Protein 4PE0 (pdb70)

GO terms:
  GO:0005515 protein binding (F, IPI)
  GO:0071638 negative regulation of monocyte chemotactic protein-1 production (P, IGI)
  GO:0005509 calcium ion binding (F, IDA)
  GO:0005737 cytoplasm (C, IDA)
  GO:0008270 zinc ion binding (F, IDA)
  GO:0048156 tau protein binding (F, IPI)

Radius of gyration: 17.03 Å; Cα contacts (8 Å, |Δi|>4): 220; chains: 2; bounding box: 29×36×52 Å

Solvent-accessible surface area: 9710 Å² total; per-residue (Å²): 115,20,59,0,0,109,4,0,45,21,0,14,68,5,2,53,111,7,0,33,123,99,68,71,137,26,60,0,70,70,48,3,2,62,70,0,5,27,76,34,0,65,121,60,63,162,99,9,164,113,105,109,60,2,66,122,37,3,133,87,7,25,104,83,62,64,31,44,0,30,10,132,4,0,6,49,16,0,26,98,11,0,44,60,19,41,134,164,176,113,19,115,1,1,82,4,0,62,13,0,18,64,0,0,76,72,6,0,26,118,61,54,54,120,126,53,0,68,84,41,0,0,78,58,0,2,34,89,24,0,65,130,70,68,158,104,7,147,102,118,113,57,8,41,104,35,5,132,83,7,20,103,88,62,77,38,38,0,31,11,137,8,0,5,45,14,0,24,94,13,0,45,46,18,16,91,168,140,128,66,160

Organism: Bos taurus (NCBI:txid9913)

B-factor: mean 14.9, std 7.41, range [5.02, 44.89]

Structure (mmCIF, N/CA/C/O backbone):
data_4PE0
#
_entry.id   4PE0
#
_cell.length_a   35.180
_cell.length_b   56.270
_cell.length_c   48.050
_cell.angle_alpha   90.000
_cell.angle_beta   108.790
_cell.angle_gamma   90.000
#
_symmetry.space_group_name_H-M   'P 1 21 1'
#
loop_
_entity.id
_entity.type
_entity.pdbx_description
1 polymer 'Protein S100-B'
2 non-polymer 2-[(2-hydroxyethyl)sulfanyl]naphthalene-1,4-dione
3 non-polymer 'CALCIUM ION'
4 water water
#
loop_
_atom_site.group_PDB
_atom_site.id
_atom_site.type_symbol
_atom_site.label_atom_id
_atom_site.label_alt_id
_atom_site.label_comp_id
_atom_site.label_asym_id
_atom_site.label_entity_id
_atom_site.label_seq_id
_atom_site.pdbx_PDB_ins_code
_atom_site.Cartn_x
_atom_site.Cartn_y
_atom_site.Cartn_z
_atom_site.occupancy
_atom_site.B_iso_or_equiv
_atom_site.auth_seq_id
_atom_site.auth_comp_id
_atom_site.auth_asym_id
_atom_site.auth_atom_id
_atom_site.pdbx_PDB_model_num
ATOM 1 N N . MET A 1 1 ? 17.029 -4.600 28.464 1.00 29.68 0 MET X N 1
ATOM 2 C CA . MET A 1 1 ? 15.666 -5.194 28.539 1.00 28.98 0 MET X CA 1
ATOM 3 C C . MET A 1 1 ? 15.735 -6.652 28.985 1.00 22.02 0 MET X C 1
ATOM 4 O O . MET A 1 1 ? 16.701 -7.353 28.687 1.00 24.43 0 MET X O 1
ATOM 20 N N . SER A 1 2 ? 14.710 -7.103 29.703 1.00 10.68 1 SER X N 1
ATOM 21 C CA . SER A 1 2 ? 14.505 -8.524 29.921 1.00 9.89 1 SER X CA 1
ATOM 22 C C . SER A 1 2 ? 14.114 -9.192 28.610 1.00 9.64 1 SER X C 1
ATOM 23 O O . SER A 1 2 ? 13.827 -8.543 27.599 1.00 8.42 1 SER X O 1
ATOM 31 N N . GLU A 1 3 ? 14.084 -10.505 28.653 1.00 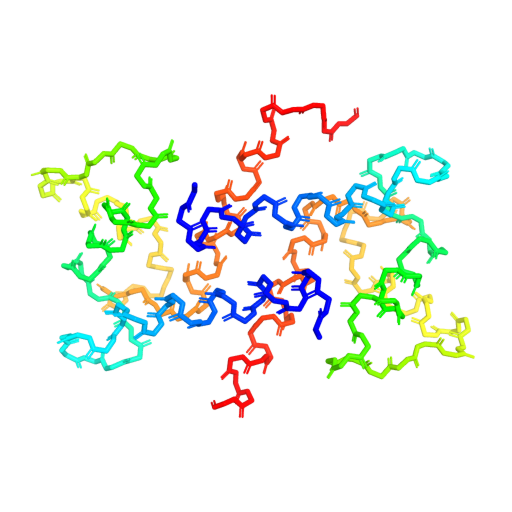10.63 2 GLU X N 1
ATOM 32 C CA . GLU A 1 3 ? 13.644 -11.294 27.526 1.00 11.33 2 GLU X CA 1
ATOM 33 C C . GLU A 1 3 ? 12.213 -10.910 27.109 1.00 9.07 2 GLU X C 1
ATOM 34 O O . GLU A 1 3 ? 11.887 -10.819 25.918 1.00 9.80 2 GLU X O 1
ATOM 46 N N . LEU A 1 4 ? 11.357 -10.679 28.091 1.00 8.29 3 LEU X N 1
ATOM 47 C CA . LEU A 1 4 ? 9.974 -10.341 27.791 1.00 7.64 3 LEU X CA 1
ATOM 48 C C . LEU A 1 4 ? 9.873 -8.951 27.191 1.00 6.65 3 LEU X C 1
ATOM 49 O O . LEU A 1 4 ? 9.131 -8.742 26.219 1.00 6.29 3 LEU X O 1
ATOM 65 N N . GLU A 1 5 ? 10.600 -8.002 27.755 1.00 6.59 4 GLU X N 1
ATOM 66 C CA . GLU A 1 5 ? 10.581 -6.658 27.219 1.00 6.22 4 GLU X CA 1
ATOM 67 C C . GLU A 1 5 ? 11.124 -6.629 25.787 1.00 6.10 4 GLU X C 1
ATOM 68 O O . GLU A 1 5 ? 10.588 -5.938 24.912 1.00 6.65 4 GLU X O 1
ATOM 80 N N . LYS A 1 6 ? 12.176 -7.389 25.527 1.00 6.35 5 LYS X N 1
ATOM 81 C CA . LYS A 1 6 ? 12.731 -7.468 24.179 1.00 7.44 5 LYS X CA 1
ATOM 82 C C . LYS A 1 6 ? 11.705 -8.069 23.216 1.00 6.64 5 LYS X C 1
ATOM 83 O O . LYS A 1 6 ? 11.611 -7.631 22.063 1.00 7.50 5 LYS X O 1
ATOM 102 N N . ALA A 1 7 ? 10.926 -9.043 23.673 1.00 6.01 6 ALA X N 1
ATOM 103 C CA . ALA A 1 7 ? 9.913 -9.667 22.824 1.00 7.65 6 ALA X CA 1
ATOM 104 C C . ALA A 1 7 ? 8.818 -8.674 22.464 1.00 6.62 6 ALA X C 1
ATOM 105 O O . ALA A 1 7 ? 8.387 -8.595 21.298 1.00 6.78 6 ALA X O 1
ATOM 112 N N . VAL A 1 8 ? 8.393 -7.888 23.447 1.00 6.17 7 VAL X N 1
ATOM 113 C CA . VAL A 1 8 ? 7.401 -6.851 23.219 1.00 7.16 7 VAL X CA 1
ATOM 114 C C . VAL A 1 8 ? 7.877 -5.863 22.148 1.00 6.59 7 VAL X C 1
ATOM 115 O O . VAL A 1 8 ? 7.153 -5.531 21.187 1.00 7.19 7 VAL X O 1
ATOM 128 N N . VAL A 1 9 ? 9.098 -5.396 22.288 1.00 6.21 8 VAL X N 1
ATOM 129 C CA . VAL A 1 9 ? 9.625 -4.448 21.333 1.00 7.45 8 VAL X CA 1
ATOM 130 C C . VAL A 1 9 ? 9.756 -5.079 19.944 1.00 7.12 8 VAL X C 1
ATOM 131 O O . VAL A 1 9 ? 9.490 -4.421 18.923 1.00 7.53 8 VAL X O 1
ATOM 144 N N . ALA A 1 10 ? 10.157 -6.345 19.894 1.00 7.27 9 ALA X N 1
ATOM 145 C CA . ALA A 1 10 ? 10.302 -7.031 18.615 1.00 6.88 9 ALA X CA 1
ATOM 146 C C . ALA A 1 10 ? 8.969 -7.145 17.888 1.00 6.49 9 ALA X C 1
ATOM 147 O O . ALA A 1 10 ? 8.937 -7.082 16.654 1.00 6.93 9 ALA X O 1
ATOM 154 N N . LEU A 1 11 ? 7.870 -7.350 18.599 1.00 6.46 10 LEU X N 1
ATOM 155 C CA . LEU A 1 11 ? 6.560 -7.413 17.954 1.00 7.00 10 LEU X CA 1
ATOM 156 C C . LEU A 1 11 ? 6.216 -6.101 17.280 1.00 7.65 10 LEU X C 1
ATOM 157 O O . LEU A 1 11 ? 5.720 -6.077 16.148 1.00 6.96 10 LEU X O 1
ATOM 173 N N . ILE A 1 12 ? 6.491 -5.006 17.971 1.00 6.75 11 ILE X N 1
ATOM 174 C CA . ILE A 1 12 ? 6.224 -3.686 17.422 1.00 7.73 11 ILE X CA 1
ATOM 175 C C .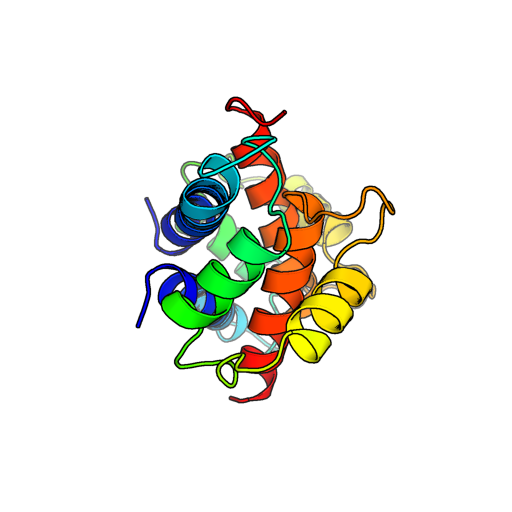 ILE A 1 12 ? 7.122 -3.440 16.215 1.00 6.98 11 ILE X C 1
ATOM 176 O O . ILE A 1 12 ? 6.672 -2.979 15.149 1.00 7.86 11 ILE X O 1
ATOM 192 N N . ASP A 1 13 ? 8.391 -3.762 16.362 1.00 6.69 12 ASP X N 1
ATOM 193 C CA . ASP A 1 13 ? 9.356 -3.549 15.291 1.00 7.41 12 ASP X CA 1
ATOM 194 C C . ASP A 1 13 ? 9.021 -4.340 14.033 1.00 6.72 12 ASP X C 1
ATOM 195 O O . ASP A 1 13 ? 9.093 -3.798 12.907 1.00 7.33 12 ASP X O 1
ATOM 204 N N . VAL A 1 14 ? 8.684 -5.619 14.166 1.00 6.45 13 VAL X N 1
ATOM 205 C CA . VAL A 1 14 ? 8.422 -6.403 12.975 1.00 6.84 13 VAL X CA 1
ATOM 206 C C . VAL A 1 14 ? 7.170 -5.893 12.282 1.00 6.56 13 VAL X C 1
ATOM 207 O O . VAL A 1 14 ? 7.125 -5.840 11.034 1.00 7.53 13 VAL X O 1
ATOM 220 N N . PHE A 1 15 ? 6.161 -5.510 13.052 1.00 7.22 14 PHE X N 1
ATOM 221 C CA . PHE A 1 15 ? 4.962 -4.983 12.432 1.00 6.93 14 PHE X CA 1
ATOM 222 C C . PHE A 1 15 ? 5.334 -3.799 11.557 1.00 7.69 14 PHE X C 1
ATOM 223 O O . PHE A 1 15 ? 4.931 -3.728 10.382 1.00 8.22 14 PHE X O 1
ATOM 240 N N . HIS A 1 16 ? 6.123 -2.882 12.092 1.00 7.64 15 HIS X N 1
ATOM 241 C CA . HIS A 1 16 ? 6.478 -1.682 11.356 1.00 8.93 15 HIS X CA 1
ATOM 242 C C . HIS A 1 16 ? 7.450 -1.909 10.221 1.00 8.26 15 HIS X C 1
ATOM 243 O O . HIS A 1 16 ? 7.388 -1.201 9.200 1.00 8.74 15 HIS X O 1
ATOM 258 N N . GLN A 1 17 ? 8.311 -2.903 10.336 1.00 8.42 16 GLN X N 1
ATOM 259 C CA . GLN A 1 17 ? 9.192 -3.245 9.221 1.00 9.41 16 GLN X CA 1
ATOM 260 C C . GLN A 1 17 ? 8.390 -3.566 7.964 1.00 8.82 16 GLN X C 1
ATOM 261 O O . GLN A 1 17 ? 8.875 -3.396 6.832 1.00 10.64 16 GLN X O 1
ATOM 275 N N . TYR A 1 18 ? 7.173 -4.076 8.150 1.00 8.07 17 TYR X N 1
ATOM 276 C CA . TYR A 1 18 ? 6.317 -4.458 7.032 1.00 7.31 17 TYR X CA 1
ATOM 277 C C . TYR A 1 18 ? 5.234 -3.428 6.761 1.00 7.24 17 TYR X C 1
ATOM 278 O O . TYR A 1 18 ? 4.958 -3.131 5.583 1.00 7.44 17 TYR X O 1
ATOM 296 N N . SER A 1 19 ? 4.648 -2.838 7.805 1.00 6.58 18 SER X N 1
ATOM 297 C CA . SER A 1 19 ? 3.553 -1.908 7.570 1.00 6.85 18 SER X CA 1
ATOM 298 C C . SER A 1 19 ? 4.021 -0.634 6.888 1.00 6.78 18 S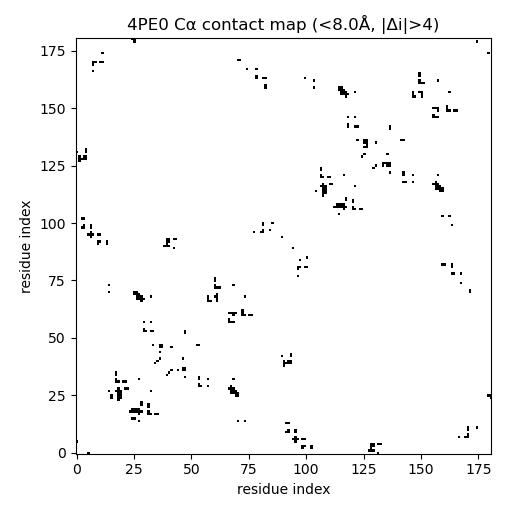ER X C 1
ATOM 299 O O . SER A 1 19 ? 3.273 -0.012 6.150 1.00 7.22 18 SER X O 1
ATOM 307 N N . GLY A 1 20 ? 5.270 -0.269 7.129 1.00 7.46 19 GLY X N 1
ATOM 308 C CA . GLY A 1 20 ? 5.823 0.982 6.649 1.00 8.84 19 GLY X CA 1
ATOM 309 C C . GLY A 1 20 ? 6.277 0.954 5.201 1.00 9.05 19 GLY X C 1
ATOM 310 O O . GLY A 1 20 ? 6.754 1.966 4.683 1.00 11.14 19 GLY X O 1
ATOM 314 N N . ARG A 1 21 ? 6.113 -0.165 4.517 1.00 8.64 20 ARG X N 1
ATOM 315 C CA . ARG A 1 21 ? 6.679 -0.279 3.175 1.00 9.47 20 ARG X CA 1
ATOM 316 C C . ARG A 1 21 ? 5.912 0.510 2.131 1.00 10.85 20 ARG X C 1
ATOM 317 O O . ARG A 1 21 ? 6.517 1.219 1.299 1.00 11.81 20 ARG X O 1
ATOM 338 N N . GLU A 1 22 ? 4.596 0.387 2.156 1.00 9.02 21 GLU X N 1
ATOM 339 C CA . GLU A 1 22 ? 3.736 0.954 1.131 1.00 10.70 21 GLU X CA 1
ATOM 340 C C . GLU A 1 22 ? 2.428 1.433 1.722 1.00 9.44 21 GLU X C 1
ATOM 341 O O . GLU A 1 22 ? 1.997 0.974 2.811 1.00 9.06 21 GLU X O 1
ATOM 353 N N . GLY A 1 23 ? 1.798 2.366 1.014 1.00 10.16 22 GLY X N 1
ATOM 354 C CA . GLY A 1 23 ? 0.516 2.838 1.430 1.00 9.29 22 GLY X CA 1
ATOM 355 C C . GLY A 1 23 ? 0.571 3.439 2.819 1.00 11.43 22 GLY X C 1
ATOM 356 O O . GLY A 1 23 ? 1.534 4.105 3.193 1.00 10.26 22 GLY X O 1
ATOM 360 N N . ASP A 1 24 ? -0.470 3.211 3.601 1.00 9.52 23 ASP X N 1
ATOM 361 C CA . ASP A 1 24 ? -0.459 3.637 4.988 1.00 10.51 23 ASP X CA 1
ATOM 362 C C . ASP A 1 24 ? 0.658 2.945 5.757 1.00 7.52 23 ASP X C 1
ATOM 363 O O . ASP A 1 24 ? 0.729 1.699 5.776 1.00 8.75 23 ASP X O 1
ATOM 372 N N . LYS A 1 25 ? 1.522 3.715 6.405 1.00 8.72 24 LYS X N 1
ATOM 373 C CA . LYS A 1 25 ? 2.680 3.164 7.089 1.00 8.33 24 LYS X CA 1
ATOM 374 C C . LYS A 1 25 ? 2.348 2.440 8.373 1.00 8.41 24 LYS X C 1
ATOM 375 O O . LYS A 1 25 ? 3.206 1.765 8.935 1.00 8.82 24 LYS X O 1
ATOM 394 N N . HIS A 1 26 ? 1.113 2.580 8.831 1.00 8.59 25 HIS X N 1
ATOM 395 C CA . HIS A 1 26 ? 0.686 1.942 10.088 1.00 8.86 25 HIS X CA 1
ATOM 396 C C . HIS A 1 26 ? -0.293 0.782 9.889 1.00 7.76 25 HIS X C 1
ATOM 397 O O . HIS A 1 26 ? -0.855 0.280 10.857 1.00 9.12 25 HIS X O 1
ATOM 412 N N . LYS A 1 27 ? -0.453 0.316 8.658 1.00 6.87 26 LYS X N 1
ATOM 413 C CA . LYS A 1 27 ? -1.260 -0.862 8.401 1.00 8.66 26 LYS X CA 1
ATOM 414 C C . LYS A 1 27 ? -0.563 -1.739 7.407 1.00 7.56 26 LYS X C 1
ATOM 415 O O . LYS A 1 27 ? 0.175 -1.244 6.565 1.00 7.92 26 LYS X O 1
ATOM 434 N N . LEU A 1 28 ? -0.816 -3.048 7.516 1.00 7.17 27 LEU X N 1
ATOM 435 C CA . LEU A 1 28 ? -0.353 -4.025 6.538 1.00 6.71 27 LEU X CA 1
ATOM 436 C C . LEU A 1 28 ? -1.397 -4.210 5.457 1.00 7.09 27 LEU X C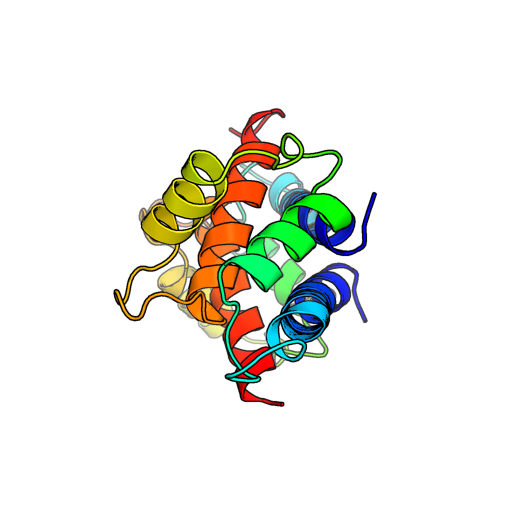 1
ATOM 437 O O . LEU A 1 28 ? -2.505 -4.645 5.740 1.00 7.61 27 LEU X O 1
ATOM 453 N N . LYS A 1 29 ? -1.051 -3.845 4.236 1.00 6.75 28 LYS X N 1
ATOM 454 C CA . LYS A 1 29 ? -1.867 -4.230 3.103 1.00 7.58 28 LYS X CA 1
ATOM 455 C C . LYS A 1 29 ? -1.561 -5.688 2.762 1.00 6.22 28 LYS X C 1
ATOM 456 O O . LYS A 1 29 ? -0.678 -6.305 3.352 1.00 6.36 28 LYS X O 1
ATOM 475 N N . LYS A 1 30 ? -2.316 -6.259 1.829 1.00 7.05 29 LYS X N 1
ATOM 476 C CA . LYS A 1 30 ? -2.193 -7.681 1.538 1.00 6.60 29 LYS X CA 1
ATOM 477 C C . LYS A 1 30 ? -0.759 -8.070 1.207 1.00 6.62 29 LYS X C 1
ATOM 478 O O . LYS A 1 30 ? -0.260 -9.054 1.723 1.00 6.75 29 LYS X O 1
ATOM 497 N N . SER A 1 31 ? -0.084 -7.311 0.360 1.00 7.46 30 SER X N 1
ATOM 498 C CA . SER A 1 31 ? 1.266 -7.690 -0.025 1.00 7.55 30 SER X CA 1
ATOM 499 C C . SER A 1 31 ? 2.253 -7.641 1.155 1.00 7.04 30 SER X C 1
ATOM 500 O O . SER A 1 31 ? 3.154 -8.482 1.254 1.00 8.01 30 SER X O 1
ATOM 508 N N . GLU A 1 32 ? 2.066 -6.679 2.059 1.00 6.90 31 GLU X N 1
ATOM 509 C CA . GLU A 1 32 ? 2.918 -6.544 3.229 1.00 6.64 31 GLU X CA 1
ATOM 510 C C . GLU A 1 32 ? 2.693 -7.694 4.190 1.00 6.72 31 GLU X C 1
ATOM 511 O O . GLU A 1 32 ? 3.638 -8.227 4.766 1.00 6.81 31 GLU X O 1
ATOM 523 N N . LEU A 1 33 ? 1.437 -8.076 4.386 1.00 6.19 32 LEU X N 1
ATOM 524 C CA . LEU A 1 33 ? 1.102 -9.194 5.242 1.00 6.57 32 LEU X CA 1
ATOM 525 C C . LEU A 1 33 ? 1.688 -10.494 4.686 1.00 6.25 32 LEU X C 1
ATOM 526 O O . LEU A 1 33 ? 2.221 -11.324 5.423 1.00 6.29 32 LEU X O 1
ATOM 542 N N . LYS A 1 34 ? 1.572 -10.686 3.379 1.00 6.49 33 LYS X N 1
ATOM 543 C CA . LYS A 1 34 ? 2.137 -11.873 2.749 1.00 6.94 33 LYS X CA 1
ATOM 544 C C . LYS A 1 34 ? 3.635 -11.985 2.991 1.00 6.81 33 LYS X C 1
ATOM 545 O O . LYS A 1 34 ? 4.140 -13.053 3.342 1.00 6.91 33 LYS X O 1
ATOM 564 N N . GLU A 1 35 ? 4.351 -10.882 2.801 1.00 6.27 34 GLU X N 1
ATOM 565 C CA . GLU A 1 35 ? 5.787 -10.901 2.981 1.00 6.94 34 GLU X CA 1
ATOM 566 C C . GLU A 1 35 ? 6.144 -11.121 4.440 1.00 6.77 34 GLU X C 1
ATOM 567 O O . GLU A 1 35 ? 7.109 -11.808 4.728 1.00 6.63 34 GLU X O 1
ATOM 579 N N . LEU A 1 36 ? 5.393 -10.536 5.363 1.00 5.81 35 LEU X N 1
ATOM 580 C CA . LEU A 1 36 ? 5.676 -10.749 6.769 1.00 6.32 35 LEU X CA 1
ATOM 581 C C . LEU A 1 36 ? 5.576 -12.244 7.082 1.00 5.71 35 LEU X C 1
ATOM 582 O O . LEU A 1 36 ? 6.444 -12.828 7.723 1.00 6.60 35 LEU X O 1
ATOM 598 N N . ILE A 1 37 ? 4.503 -12.870 6.636 1.00 5.91 36 ILE X N 1
ATOM 599 C CA . ILE A 1 37 ? 4.307 -14.299 6.904 1.00 6.73 36 ILE X CA 1
ATOM 600 C C . ILE A 1 37 ? 5.399 -15.150 6.250 1.00 6.30 36 ILE X C 1
ATOM 601 O O . ILE A 1 37 ? 5.969 -16.047 6.879 1.00 7.31 36 ILE X O 1
ATOM 617 N N . ASN A 1 38 ? 5.698 -14.868 4.995 1.00 6.36 37 ASN X N 1
ATOM 618 C CA . ASN A 1 38 ? 6.639 -15.696 4.266 1.00 7.21 37 ASN X CA 1
ATOM 619 C C . ASN A 1 38 ? 8.072 -15.514 4.732 1.00 8.20 37 ASN X C 1
ATOM 620 O O . ASN A 1 38 ? 8.851 -16.465 4.708 1.00 9.37 37 ASN X O 1
ATOM 631 N N . ASN A 1 39 ? 8.431 -14.318 5.168 1.00 7.07 38 ASN X N 1
ATOM 632 C CA . ASN A 1 39 ? 9.801 -14.064 5.578 1.00 7.78 38 ASN X CA 1
ATOM 633 C C . ASN A 1 39 ? 10.011 -14.303 7.055 1.00 8.66 38 ASN X C 1
ATOM 634 O O . ASN A 1 39 ? 11.098 -14.725 7.457 1.00 10.04 38 ASN X O 1
ATOM 645 N N . GLU A 1 40 ? 9.011 -14.001 7.877 1.00 6.67 39 GLU X N 1
ATOM 646 C CA . GLU A 1 40 ? 9.202 -13.980 9.319 1.00 6.87 39 GLU X CA 1
ATOM 647 C C . GLU A 1 40 ? 8.516 -15.098 10.070 1.00 7.06 39 GLU X C 1
ATOM 648 O O . GLU A 1 40 ? 8.752 -15.243 11.276 1.00 7.46 39 GLU X O 1
ATOM 660 N N . LEU A 1 41 ? 7.663 -15.877 9.403 1.00 7.06 40 LEU X N 1
ATOM 661 C CA . LEU A 1 41 ? 6.987 -16.988 10.046 1.00 8.10 40 LEU X CA 1
ATOM 662 C C . LEU A 1 41 ? 7.221 -18.292 9.272 1.00 9.19 40 LEU X C 1
ATOM 663 O O . LEU A 1 41 ? 6.420 -19.224 9.340 1.00 9.94 40 LEU X O 1
ATOM 679 N N . SER A 1 42 ? 8.356 -18.366 8.586 1.00 9.16 41 SER X N 1
ATOM 680 C CA . SER A 1 42 ? 8.654 -19.494 7.709 1.00 9.35 41 SER X CA 1
ATOM 681 C C . SER A 1 42 ? 8.872 -20.809 8.417 1.00 11.28 41 SER X C 1
ATOM 682 O O . SER A 1 42 ? 8.804 -21.860 7.767 1.00 11.88 41 SER X O 1
ATOM 690 N N . HIS A 1 43 ? 9.145 -20.776 9.714 1.00 10.22 42 HIS X N 1
ATOM 691 C CA . HIS A 1 43 ? 9.328 -22.013 10.463 1.00 12.09 42 HIS X CA 1
ATOM 692 C C . HIS A 1 43 ? 8.051 -22.424 11.159 1.00 12.88 42 HIS X C 1
ATOM 693 O O . HIS A 1 43 ? 7.963 -23.534 11.689 1.00 17.89 42 HIS X O 1
ATOM 708 N N . PHE A 1 44 ? 7.062 -21.537 11.195 1.00 11.11 43 PHE X N 1
ATOM 709 C CA . PHE A 1 44 ? 5.836 -21.815 11.915 1.00 10.72 43 PHE X CA 1
ATOM 710 C C . PHE A 1 44 ? 4.631 -22.047 11.010 1.00 10.44 43 PHE X C 1
ATOM 711 O O . PHE A 1 44 ? 3.746 -22.837 11.350 1.00 13.58 43 PHE X O 1
ATOM 728 N N . LEU A 1 45 ? 4.553 -21.307 9.907 1.00 9.66 44 LEU X N 1
ATOM 729 C CA . LEU A 1 45 ? 3.374 -21.344 9.046 1.00 10.29 44 LEU X CA 1
ATOM 730 C C . LEU A 1 45 ? 3.777 -21.728 7.641 1.00 10.44 44 LEU X C 1
ATOM 731 O O . LEU A 1 45 ? 4.822 -21.307 7.162 1.00 9.39 44 LEU X O 1
ATOM 747 N N . GLU A 1 46 ? 2.938 -22.512 6.978 1.00 11.73 45 GLU X N 1
ATOM 748 C CA . GLU A 1 46 ? 3.185 -22.866 5.590 1.00 10.86 45 GLU X CA 1
ATOM 749 C C . GLU A 1 46 ? 3.290 -21.604 4.744 1.00 11.17 45 GLU X C 1
ATOM 750 O O . GLU A 1 46 ? 2.525 -20.657 4.906 1.00 11.95 45 GLU X O 1
ATOM 762 N N . GLU A 1 47 ? 4.276 -21.596 3.862 1.00 10.65 46 GLU X N 1
ATOM 763 C CA . GLU A 1 47 ? 4.491 -20.477 2.956 1.00 9.78 46 GLU X CA 1
ATOM 764 C C . GLU A 1 47 ? 3.254 -20.213 2.119 1.00 9.15 46 GLU X C 1
ATOM 765 O O . GLU A 1 47 ? 2.619 -21.149 1.611 1.00 10.85 46 GLU X O 1
ATOM 777 N N . ILE A 1 48 ? 2.934 -18.938 1.928 1.00 8.08 47 ILE X N 1
ATOM 778 C CA . ILE A 1 48 ? 1.842 -18.535 1.043 1.00 9.24 47 ILE X CA 1
ATOM 779 C C . ILE A 1 48 ? 2.328 -18.460 -0.409 1.00 9.71 47 ILE X C 1
ATOM 780 O O . ILE A 1 48 ? 3.209 -17.675 -0.738 1.00 10.30 47 ILE X O 1
ATOM 796 N N . LYS A 1 49 ? 1.729 -19.294 -1.263 1.00 9.08 48 LYS X N 1
ATOM 797 C CA . LYS A 1 49 ? 2.073 -19.361 -2.679 1.00 12.06 48 LYS X CA 1
ATOM 798 C C . LYS A 1 49 ? 0.858 -19.094 -3.578 1.00 9.33 48 LYS X C 1
ATOM 799 O O . LYS A 1 49 ? 0.915 -19.322 -4.783 1.00 10.61 48 LYS X O 1
ATOM 818 N N . GLU A 1 50 ? -0.240 -18.638 -2.988 1.00 7.87 49 GLU X N 1
ATOM 819 C CA . GLU A 1 50 ? -1.480 -18.417 -3.720 1.00 8.36 49 GLU X CA 1
ATOM 820 C C . GLU A 1 50 ? -2.142 -17.167 -3.210 1.00 7.39 49 GLU X C 1
ATOM 821 O O . GLU A 1 50 ? -2.279 -16.977 -2.005 1.00 7.87 49 GLU X O 1
ATOM 833 N N . GLN A 1 51 ? -2.582 -16.317 -4.129 1.00 7.33 50 GLN X N 1
ATOM 834 C CA . GLN A 1 51 ? -3.262 -15.096 -3.736 1.00 7.96 50 GLN X CA 1
ATOM 835 C C . GLN A 1 51 ? -4.553 -15.395 -2.976 1.00 8.57 50 GLN X C 1
ATOM 836 O O . GLN A 1 51 ? -4.946 -14.599 -2.108 1.00 8.43 50 GLN X O 1
ATOM 850 N N . GLU A 1 52 ? -5.211 -16.526 -3.252 1.00 8.09 51 GLU X N 1
ATOM 851 C CA . GLU A 1 52 ? -6.419 -16.836 -2.505 1.00 8.83 51 GLU X CA 1
ATOM 852 C C . GLU A 1 52 ? -6.125 -16.899 -1.006 1.00 8.41 51 GLU X C 1
ATOM 853 O O . GLU A 1 52 ? -6.945 -16.485 -0.182 1.00 9.16 51 GLU X O 1
ATOM 865 N N . VAL A 1 53 ? -4.971 -17.442 -0.652 1.00 7.97 52 VAL X N 1
ATOM 866 C CA . VAL A 1 53 ? -4.637 -17.548 0.763 1.00 8.19 52 VAL X CA 1
ATOM 867 C C . VAL A 1 53 ? -4.395 -16.175 1.371 1.00 8.16 52 VAL X C 1
ATOM 868 O O . VAL A 1 53 ? -4.836 -15.917 2.489 1.00 8.55 52 VAL X O 1
ATOM 881 N N . VAL A 1 54 ? -3.715 -15.303 0.632 1.00 7.97 53 VAL X N 1
ATOM 882 C CA . VAL A 1 54 ? -3.546 -13.912 1.069 1.00 9.78 53 VAL X CA 1
ATOM 883 C C . VAL A 1 54 ? -4.919 -13.305 1.395 1.00 7.54 53 VAL X C 1
ATOM 884 O O . VAL A 1 54 ? -5.136 -12.676 2.443 1.00 8.27 53 VAL X O 1
ATOM 897 N N . ASP A 1 55 ? -5.853 -13.484 0.460 1.00 7.80 54 ASP X N 1
ATOM 898 C CA . ASP A 1 55 ? -7.166 -12.871 0.592 1.00 7.84 54 ASP X CA 1
ATOM 899 C C . ASP A 1 55 ? -7.873 -13.439 1.815 1.00 9.32 54 ASP X C 1
ATOM 900 O O . ASP A 1 55 ? -8.481 -12.710 2.601 1.00 10.02 54 ASP X O 1
ATOM 909 N N . LYS A 1 56 ? -7.799 -14.747 2.004 1.00 8.78 55 LYS X N 1
ATOM 910 C CA . LYS A 1 56 ? -8.532 -15.349 3.108 1.00 10.07 55 LYS X CA 1
ATOM 911 C C . LYS A 1 56 ? -7.905 -15.028 4.470 1.00 9.88 55 LYS X C 1
ATOM 912 O O . LYS A 1 56 ? -8.635 -14.820 5.447 1.00 10.40 55 LYS X O 1
ATOM 931 N N . VAL A 1 57 ? -6.576 -14.983 4.554 1.00 9.55 56 VAL X N 1
ATOM 932 C CA . VAL A 1 57 ? -5.927 -14.597 5.796 1.00 8.37 56 VAL X CA 1
ATOM 933 C C . VAL A 1 57 ? -6.288 -13.161 6.155 1.00 9.24 56 VAL X C 1
ATOM 934 O O . VAL A 1 57 ? -6.642 -12.873 7.306 1.00 9.50 56 VAL X O 1
ATOM 947 N N . MET A 1 58 ? -6.229 -12.257 5.186 1.00 8.04 57 MET X N 1
ATOM 948 C CA . MET A 1 58 ? -6.593 -10.882 5.476 1.00 9.27 57 MET X CA 1
ATOM 949 C C . MET A 1 58 ? -8.040 -10.789 5.933 1.00 10.25 57 MET X C 1
ATOM 950 O O . MET A 1 58 ? -8.343 -10.064 6.876 1.00 11.07 57 MET X O 1
ATOM 964 N N . GLU A 1 59 ? -8.935 -11.531 5.285 1.00 10.70 58 GLU X N 1
ATOM 965 C CA . GLU A 1 59 ? -10.338 -11.550 5.708 1.00 12.14 58 GLU X CA 1
ATOM 966 C C . GLU A 1 59 ? -10.468 -11.983 7.167 1.00 13.22 58 GLU X C 1
ATOM 967 O O . GLU A 1 59 ? -11.231 -11.395 7.947 1.00 15.17 58 GLU X O 1
ATOM 979 N N . THR A 1 60 ? -9.716 -13.000 7.549 1.00 11.72 59 THR X N 1
ATOM 980 C CA . THR A 1 60 ? -9.768 -13.478 8.922 1.00 16.22 59 THR X CA 1
ATOM 981 C C . THR A 1 60 ? -9.246 -12.441 9.923 1.00 13.63 59 THR X C 1
ATOM 982 O O . THR A 1 60 ? -9.785 -12.332 11.031 1.00 16.29 59 THR X O 1
ATOM 993 N N . LEU A 1 61 ? -8.205 -11.695 9.556 1.00 11.08 60 LEU X N 1
ATOM 994 C CA . LEU A 1 61 ? -7.536 -10.780 10.493 1.00 9.83 60 LEU X CA 1
ATOM 995 C C . LEU A 1 61 ? -8.155 -9.394 10.551 1.00 10.42 60 LEU X C 1
ATOM 996 O O . LEU A 1 61 ? -8.027 -8.707 1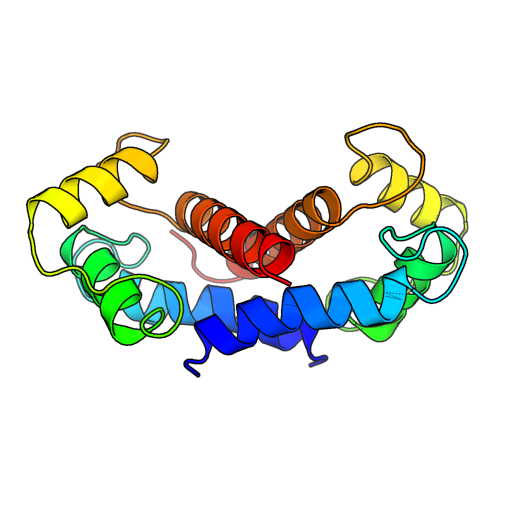1.572 1.00 10.60 60 LEU X O 1
ATOM 1012 N N . ASP A 1 62 ? -8.833 -9.002 9.474 1.00 11.19 61 ASP X N 1
ATOM 1013 C CA . ASP A 1 62 ? -9.323 -7.637 9.323 1.00 11.90 61 ASP X CA 1
ATOM 1014 C C . ASP A 1 62 ? -10.668 -7.456 10.021 1.00 13.70 61 ASP X C 1
ATOM 1015 O O . ASP A 1 62 ? -11.720 -7.398 9.380 1.00 17.01 61 ASP X O 1
ATOM 1024 N N . SER A 1 63 ? -10.621 -7.313 11.341 1.00 13.58 62 SER X N 1
ATOM 1025 C CA . SER A 1 63 ? -11.837 -7.181 12.137 1.00 17.01 62 SER X CA 1
ATOM 1026 C C . SER A 1 63 ? -12.570 -5.857 11.926 1.00 16.77 62 SER X C 1
ATOM 1027 O O . SER A 1 63 ? -13.792 -5.804 12.094 1.00 22.87 62 SER X O 1
ATOM 1035 N N . ASP A 1 64 ? -11.861 -4.787 11.581 1.00 19.21 63 ASP X N 1
ATOM 1036 C CA . ASP A 1 64 ? -12.526 -3.482 11.459 1.00 25.09 63 ASP X CA 1
ATOM 1037 C C . ASP A 1 64 ? -12.888 -3.106 10.014 1.00 26.19 63 ASP X C 1
ATOM 1038 O O . ASP A 1 64 ? -13.381 -2.004 9.756 1.00 28.16 63 ASP X O 1
ATOM 1047 N N . GLY A 1 65 ? -12.637 -4.023 9.083 1.00 23.59 64 GLY X N 1
ATOM 1048 C CA . GLY A 1 65 ? -13.174 -3.927 7.732 1.00 24.49 64 GLY X CA 1
ATOM 1049 C C . GLY A 1 65 ? -12.538 -2.920 6.788 1.00 28.08 64 GLY X C 1
ATOM 1050 O O . GLY A 1 65 ? -13.082 -2.669 5.713 1.00 25.38 64 GLY X O 1
ATOM 1054 N N . ASP A 1 66 ? -11.400 -2.345 7.158 1.00 18.54 65 ASP X N 1
ATOM 1055 C CA . ASP A 1 66 ? -10.778 -1.332 6.313 1.00 16.59 65 ASP X CA 1
ATOM 1056 C C . ASP A 1 66 ? -9.893 -1.941 5.224 1.00 16.41 65 ASP X C 1
ATOM 1057 O O . ASP A 1 66 ? -9.200 -1.216 4.506 1.00 18.50 65 ASP X O 1
ATOM 1066 N N . GLY A 1 67 ? -9.916 -3.271 5.119 1.00 13.83 66 GLY X N 1
ATOM 1067 C CA . GLY A 1 67 ? -9.197 -3.987 4.078 1.00 14.91 66 GLY X CA 1
ATOM 1068 C C . GLY A 1 67 ? -7.742 -4.303 4.384 1.00 12.29 66 GLY X C 1
ATOM 1069 O O . GLY A 1 67 ? -7.043 -4.919 3.568 1.00 11.42 66 GLY X O 1
ATOM 1073 N N . GLU A 1 68 ? -7.286 -3.898 5.564 1.00 10.58 67 GLU X N 1
ATOM 1074 C CA . GLU A 1 68 ? -5.883 -4.049 5.918 1.00 8.65 67 GLU X CA 1
ATOM 1075 C C . GLU A 1 68 ? -5.772 -4.512 7.348 1.00 9.32 67 GLU X C 1
ATOM 1076 O O . GLU A 1 68 ? -6.773 -4.579 8.052 1.00 10.46 67 GLU X O 1
ATOM 1088 N N . CYS A 1 69 ? -4.556 -4.841 7.766 1.00 8.20 68 CYS X N 1
ATOM 1089 C CA . CYS A 1 69 ? -4.320 -5.315 9.125 1.00 7.17 68 CYS X CA 1
ATOM 1090 C C . CYS A 1 69 ? -3.569 -4.267 9.924 1.00 7.39 68 CYS X C 1
ATOM 1091 O O . CYS A 1 69 ? -2.430 -3.973 9.626 1.00 7.95 68 CYS X O 1
ATOM 1099 N N . ASP A 1 70 ? -4.227 -3.712 10.943 1.00 8.00 69 ASP X N 1
ATOM 1100 C CA . ASP A 1 70 ? -3.595 -2.698 11.783 1.00 8.02 69 ASP X CA 1
ATOM 1101 C C . ASP A 1 70 ? -2.903 -3.388 12.955 1.00 7.99 69 ASP X C 1
ATOM 1102 O O . ASP A 1 70 ? -2.882 -4.643 13.036 1.00 7.58 69 ASP X O 1
ATOM 1111 N N . PHE A 1 71 ? -2.311 -2.603 13.849 1.00 8.15 70 PHE X N 1
ATOM 1112 C CA . PHE A 1 71 ? -1.527 -3.203 14.908 1.00 7.88 70 PHE X CA 1
ATOM 1113 C C . PHE A 1 71 ? -2.373 -4.081 15.820 1.00 8.11 70 PHE X C 1
ATOM 1114 O O . PHE A 1 71 ? -1.940 -5.170 16.223 1.00 8.43 70 PHE X O 1
ATOM 1131 N N . GLN A 1 72 ? -3.564 -3.613 16.175 1.00 9.61 71 GLN X N 1
ATOM 1132 C CA . GLN A 1 72 ? -4.454 -4.401 17.033 1.00 10.74 71 GLN X CA 1
ATOM 1133 C C . GLN A 1 72 ? -4.774 -5.753 16.418 1.00 8.76 71 GLN X C 1
ATOM 1134 O O . GLN A 1 72 ? -4.763 -6.801 17.080 1.00 9.13 71 GLN X O 1
ATOM 1148 N N . GLU A 1 73 ? -5.040 -5.735 15.122 1.00 8.20 72 GLU X N 1
ATOM 1149 C CA . GLU A 1 73 ? -5.365 -6.947 14.412 1.00 7.87 72 GLU X CA 1
ATOM 1150 C C . GLU A 1 73 ? -4.131 -7.845 14.298 1.00 6.99 72 GLU X C 1
ATOM 1151 O O . GLU A 1 73 ? -4.229 -9.071 14.378 1.00 7.74 72 GLU X O 1
ATOM 1163 N N . PHE A 1 74 ? -2.967 -7.239 14.125 1.00 6.66 73 PHE X N 1
ATOM 1164 C CA . PHE A 1 74 ? -1.714 -8.002 14.124 1.00 6.50 73 PHE X CA 1
ATOM 1165 C C . PHE A 1 74 ? -1.460 -8.663 15.482 1.00 7.65 73 PHE X C 1
ATOM 1166 O O . PHE A 1 74 ? -1.038 -9.834 15.547 1.00 7.27 73 PHE X O 1
ATOM 1183 N N . MET A 1 75 ? -1.710 -7.946 16.564 1.00 7.23 74 MET X N 1
ATOM 1184 C CA . MET A 1 75 ? -1.535 -8.536 17.873 1.00 8.55 74 MET X CA 1
ATOM 1185 C C . MET A 1 75 ? -2.468 -9.721 18.088 1.00 7.47 74 MET X C 1
ATOM 1186 O O . MET A 1 75 ? -2.078 -10.697 18.734 1.00 8.13 74 MET X O 1
ATOM 1200 N N . ALA A 1 76 ? -3.677 -9.680 17.553 1.00 8.62 75 ALA X N 1
ATOM 1201 C CA . ALA A 1 76 ? -4.571 -10.829 17.642 1.00 9.01 75 ALA X CA 1
ATOM 1202 C C . ALA A 1 76 ? -3.994 -12.004 16.855 1.00 8.65 75 ALA X C 1
ATOM 1203 O O . ALA A 1 76 ? -4.085 -13.156 17.301 1.00 8.57 75 ALA X O 1
ATOM 1210 N N . PHE A 1 77 ? -3.389 -11.734 15.700 1.00 7.53 76 PHE X N 1
ATOM 1211 C CA . PHE A 1 77 ? -2.681 -12.760 14.937 1.00 6.91 76 PHE X CA 1
ATOM 1212 C C . PHE A 1 77 ? -1.535 -13.349 15.754 1.00 7.43 76 PHE X C 1
ATOM 1213 O O . PHE A 1 77 ? -1.396 -14.577 15.839 1.00 7.29 76 PHE X O 1
ATOM 1230 N N . VAL A 1 78 ? -0.724 -12.497 16.366 1.00 5.88 77 VAL X N 1
ATOM 1231 C CA . VAL A 1 78 ? 0.376 -12.982 17.200 1.00 6.48 77 VAL X CA 1
ATOM 1232 C C . VAL A 1 78 ? -0.165 -13.855 18.325 1.00 7.17 77 VAL X C 1
ATOM 1233 O O . VAL A 1 78 ? 0.418 -14.886 18.641 1.00 7.12 77 VAL X O 1
ATOM 1246 N N . ALA A 1 79 ? -1.269 -13.471 18.939 1.00 7.27 78 ALA X N 1
ATOM 1247 C CA . ALA A 1 79 ? -1.811 -14.281 20.022 1.00 8.46 78 ALA X CA 1
ATOM 1248 C C . ALA A 1 79 ? -2.250 -15.651 19.495 1.00 9.57 78 ALA X C 1
ATOM 1249 O O . ALA A 1 79 ? -2.063 -16.670 20.189 1.00 10.14 78 ALA X O 1
ATOM 1256 N N . MET A 1 80 ? -2.821 -15.692 18.288 1.00 8.98 79 MET X N 1
ATOM 1257 C CA . MET A 1 80 ? -3.234 -16.960 17.682 1.00 10.85 79 MET X CA 1
ATOM 1258 C C . MET A 1 80 ? -2.018 -17.851 17.443 1.00 8.78 79 MET X C 1
ATOM 1259 O O . MET A 1 80 ? -2.038 -19.049 17.757 1.00 10.30 79 MET X O 1
ATOM 1273 N N . ILE A 1 81 ? -0.957 -17.267 16.899 1.00 7.40 80 ILE X N 1
ATOM 1274 C CA . ILE A 1 81 ? 0.249 -18.022 16.626 1.00 7.67 80 ILE X CA 1
ATOM 1275 C C . ILE A 1 81 ? 0.874 -18.536 17.919 1.00 8.78 80 ILE X C 1
ATOM 1276 O O . ILE A 1 81 ? 1.238 -19.727 18.026 1.00 8.44 80 ILE X O 1
ATOM 1292 N N . THR A 1 82 ? 1.005 -17.654 18.899 1.00 6.71 81 THR X N 1
ATOM 1293 C CA . THR A 1 82 ? 1.677 -18.007 20.132 1.00 8.18 81 THR X CA 1
ATOM 1294 C C . THR A 1 82 ? 0.885 -19.081 20.871 1.00 8.43 81 THR X C 1
ATOM 1295 O O . THR A 1 82 ? 1.473 -20.014 21.459 1.00 9.31 81 THR X O 1
ATOM 1306 N N . THR A 1 83 ? -0.436 -18.965 20.888 1.00 9.29 82 THR X N 1
ATOM 1307 C CA . THR A 1 83 ? -1.278 -20.007 21.481 1.00 12.49 82 THR X CA 1
ATOM 1308 C C . THR A 1 83 ? -1.108 -21.345 20.762 1.00 13.87 82 THR X C 1
ATOM 1309 O O . THR A 1 83 ? -1.017 -22.401 21.417 1.00 14.34 82 THR X O 1
ATOM 1320 N N . ALA A 1 84 ? -1.055 -21.319 19.435 1.00 13.91 83 ALA X N 1
ATOM 1321 C CA . ALA A 1 84 ? -0.839 -22.540 18.671 1.00 15.71 83 ALA X CA 1
ATOM 1322 C C . ALA A 1 84 ? 0.514 -23.174 19.011 1.00 12.57 83 ALA X C 1
ATOM 1323 O O . ALA A 1 84 ? 0.614 -24.394 19.175 1.00 14.75 83 ALA X O 1
ATOM 1330 N N . CYS A 1 85 ? 1.556 -22.361 19.136 1.00 10.84 84 CYS X N 1
ATOM 1331 C CA . CYS A 1 85 ? 2.873 -22.871 19.501 1.00 9.90 84 CYS X CA 1
ATOM 1332 C C . CYS A 1 85 ? 2.850 -23.462 20.894 1.00 11.77 84 CYS X C 1
ATOM 1333 O O . CYS A 1 85 ? 3.447 -24.510 21.157 1.00 12.92 84 CYS X O 1
ATOM 1340 N N . HIS A 1 86 ? 2.178 -22.785 21.805 1.00 11.08 85 HIS X N 1
ATOM 1341 C CA . HIS A 1 86 ? 2.088 -23.263 23.178 1.00 12.73 85 HIS X CA 1
ATOM 1342 C C . HIS A 1 86 ? 1.418 -24.635 23.215 1.00 13.11 85 HIS X C 1
ATOM 1343 O O . HIS A 1 86 ? 1.887 -25.550 23.919 1.00 14.97 85 HIS X O 1
ATOM 1358 N N . GLU A 1 87 ? 0.333 -24.786 22.463 1.00 14.61 86 GLU X N 1
ATOM 1359 C CA . GLU A 1 87 ? -0.402 -26.044 22.412 1.00 17.57 86 GLU X CA 1
ATOM 1360 C C . GLU A 1 87 ? 0.436 -27.128 21.762 1.00 17.43 86 GLU X C 1
ATOM 1361 O O . GLU A 1 87 ? 0.324 -28.310 22.117 1.00 18.09 86 GLU X O 1
ATOM 1373 N N . PHE A 1 88 ? 1.258 -26.736 20.794 1.00 16.56 87 PHE X N 1
ATOM 1374 C CA . PHE A 1 88 ? 2.156 -27.663 20.118 1.00 17.48 87 PHE X CA 1
ATOM 1375 C C . PHE A 1 88 ? 3.044 -28.393 21.119 1.00 17.15 87 PHE X C 1
ATOM 1376 O O . PHE A 1 88 ? 3.209 -29.612 21.035 1.00 20.22 87 PHE X O 1
ATOM 1393 N N . PHE A 1 89 ? 3.621 -27.654 22.058 1.00 16.30 88 PHE X N 1
ATOM 1394 C CA . PHE A 1 89 ? 4.482 -28.255 23.071 1.00 19.37 88 PHE X CA 1
ATOM 1395 C C . PHE A 1 89 ? 3.664 -28.876 24.203 1.00 21.97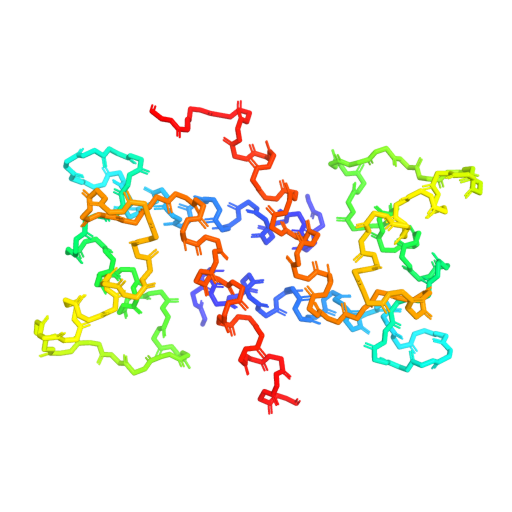 88 PHE X C 1
ATOM 1396 O O . PHE A 1 89 ? 2.587 -28.392 24.551 1.00 24.60 88 PHE X O 1
ATOM 1413 N N . MET B 1 1 ? 15.706 -18.992 13.210 1.00 28.77 0 MET A N 1
ATOM 1414 C CA . MET B 1 1 ? 14.499 -18.278 13.710 1.00 19.09 0 MET A CA 1
ATOM 1415 C C . MET B 1 1 ? 14.558 -16.815 13.336 1.00 15.89 0 MET A C 1
ATOM 1416 O O . MET B 1 1 ? 15.578 -16.154 13.520 1.00 19.04 0 MET A O 1
ATOM 1432 N N . SER B 1 2 ? 13.440 -16.285 12.867 1.00 11.28 1 SER A N 1
ATOM 1433 C CA . SER B 1 2 ? 13.321 -14.854 12.704 1.00 10.14 1 SER A CA 1
ATOM 1434 C C . SER B 1 2 ? 13.165 -14.182 14.070 1.00 11.10 1 SER A C 1
ATOM 1435 O O . SER B 1 2 ? 12.884 -14.837 15.076 1.00 10.00 1 SER A O 1
ATOM 1443 N N . GLU B 1 3 ? 13.311 -12.866 14.102 1.00 11.15 2 GLU A N 1
ATOM 1444 C CA . GLU B 1 3 ? 13.069 -12.127 15.329 1.00 11.58 2 GLU A CA 1
ATOM 1445 C C . GLU B 1 3 ? 11.639 -12.321 15.827 1.00 9.67 2 GLU A C 1
ATOM 1446 O O . GLU B 1 3 ? 11.408 -12.447 17.028 1.00 9.64 2 GLU A O 1
ATOM 1458 N N . LEU B 1 4 ? 10.667 -12.340 14.924 1.00 8.36 3 LEU A N 1
ATOM 1459 C CA . LEU B 1 4 ? 9.295 -12.595 15.333 1.00 8.37 3 LEU A CA 1
ATOM 1460 C C . LEU B 1 4 ? 9.122 -13.981 15.928 1.00 6.70 3 LEU A C 1
ATOM 1461 O O . LEU B 1 4 ? 8.471 -14.131 16.961 1.00 7.15 3 LEU A O 1
ATOM 1477 N N . GLU B 1 5 ? 9.677 -15.003 15.290 1.00 7.14 4 GLU A N 1
ATOM 1478 C CA . GLU B 1 5 ? 9.585 -16.349 15.831 1.00 7.16 4 GLU A CA 1
ATOM 1479 C C . GLU B 1 5 ? 10.258 -16.445 17.199 1.00 8.13 4 GLU A C 1
ATOM 1480 O O . GLU B 1 5 ? 9.725 -17.082 18.110 1.00 7.64 4 GLU A O 1
ATOM 1492 N N . LYS B 1 6 ? 11.419 -15.822 17.347 1.00 7.64 5 LYS A N 1
ATOM 1493 C CA . LYS B 1 6 ? 12.090 -15.782 18.645 1.00 8.67 5 LYS A CA 1
ATOM 1494 C C . LYS B 1 6 ? 11.241 -15.074 19.687 1.00 7.86 5 LYS A C 1
ATOM 1495 O O . LYS B 1 6 ? 11.230 -15.497 20.853 1.00 8.14 5 LYS A O 1
ATOM 1514 N N . ALA B 1 7 ? 10.529 -14.018 19.306 1.00 8.00 6 ALA A N 1
ATOM 1515 C CA . ALA B 1 7 ? 9.671 -13.309 20.259 1.00 7.65 6 ALA A CA 1
ATOM 1516 C C . ALA B 1 7 ? 8.536 -14.204 20.726 1.00 6.74 6 ALA A C 1
ATOM 1517 O O . ALA B 1 7 ? 8.207 -14.211 21.926 1.00 7.40 6 ALA A O 1
ATOM 1524 N N . VAL B 1 8 ? 7.921 -14.937 19.791 1.00 6.54 7 VAL A N 1
ATOM 1525 C CA . VAL B 1 8 ? 6.852 -15.859 20.139 1.00 6.96 7 VAL A CA 1
ATOM 1526 C C . VAL B 1 8 ? 7.359 -16.902 21.129 1.00 6.98 7 VAL A C 1
ATOM 1527 O O . VAL B 1 8 ? 6.729 -17.180 22.152 1.00 7.84 7 VAL A O 1
ATOM 1540 N N . VAL B 1 9 ? 8.508 -17.486 20.828 1.00 7.21 8 VAL A N 1
ATOM 1541 C CA . VAL B 1 9 ? 9.066 -18.500 21.698 1.00 6.98 8 VAL A CA 1
ATOM 1542 C C . VAL B 1 9 ? 9.394 -17.916 23.070 1.00 7.80 8 VAL A C 1
ATOM 1543 O O . VAL B 1 9 ? 9.196 -18.576 24.087 1.00 8.04 8 VAL A O 1
ATOM 1556 N N . ALA B 1 10 ? 9.876 -16.681 23.107 1.00 7.25 9 ALA A N 1
ATOM 1557 C CA . ALA B 1 10 ? 10.191 -16.023 24.362 1.00 8.04 9 ALA A CA 1
ATOM 1558 C C . ALA B 1 10 ? 8.954 -15.876 25.233 1.00 7.16 9 ALA A C 1
ATOM 1559 O O . ALA B 1 10 ? 9.056 -15.985 26.459 1.00 7.27 9 ALA A O 1
ATOM 1566 N N . LEU B 1 11 ? 7.793 -15.620 24.639 1.00 7.04 10 LEU A N 1
ATOM 1567 C CA . LEU B 1 11 ? 6.571 -15.482 25.422 1.00 6.78 10 LEU A CA 1
ATOM 1568 C C . LEU B 1 11 ? 6.244 -16.794 26.135 1.00 8.04 10 LEU A C 1
ATOM 1569 O O . LEU B 1 11 ? 5.897 -16.809 27.324 1.00 8.38 10 LEU A O 1
ATOM 1585 N N . ILE B 1 12 ? 6.343 -17.889 25.392 1.00 7.43 11 ILE A N 1
ATOM 1586 C CA . ILE B 1 12 ? 6.082 -19.201 25.965 1.00 7.50 11 ILE A CA 1
ATOM 1587 C C . ILE B 1 12 ? 7.135 -19.551 27.022 1.00 8.59 11 ILE A C 1
ATOM 1588 O O . ILE B 1 12 ? 6.810 -20.080 28.092 1.00 10.01 11 ILE A O 1
ATOM 1604 N N . ASP B 1 13 ? 8.384 -19.230 26.742 1.00 7.54 12 ASP A N 1
ATOM 1605 C CA . ASP B 1 13 ? 9.501 -19.477 27.646 1.00 8.31 12 ASP A CA 1
ATOM 1606 C C . ASP B 1 13 ? 9.291 -18.741 28.966 1.00 7.33 12 ASP A C 1
ATOM 1607 O O . ASP B 1 13 ? 9.373 -19.330 30.062 1.00 8.32 12 ASP A O 1
ATOM 1616 N N . VAL B 1 14 ? 9.030 -17.445 28.886 1.00 7.29 13 VAL A N 1
ATOM 1617 C CA . VAL B 1 14 ? 8.881 -16.683 30.117 1.00 8.36 13 VAL A CA 1
ATOM 1618 C C . VAL B 1 14 ? 7.690 -17.184 30.932 1.00 7.25 13 VAL A C 1
ATOM 1619 O O . VAL B 1 14 ? 7.777 -17.317 32.156 1.00 8.44 13 VAL A O 1
ATOM 1632 N N . PHE B 1 15 ? 6.569 -17.452 30.284 1.00 7.65 14 PHE A N 1
ATOM 1633 C CA . PHE B 1 15 ? 5.414 -17.953 31.037 1.00 8.82 14 PHE A CA 1
ATOM 1634 C C . PHE B 1 15 ? 5.805 -19.169 31.862 1.00 10.13 14 PHE A C 1
ATOM 1635 O O . PHE B 1 15 ? 5.512 -19.269 33.061 1.00 12.91 14 PHE A O 1
ATOM 1652 N N . HIS B 1 16 ? 6.494 -20.091 31.227 1.00 10.92 15 HIS A N 1
ATOM 1653 C CA . HIS B 1 16 ? 6.856 -21.303 31.928 1.00 13.38 15 HIS A CA 1
ATOM 1654 C C . HIS B 1 16 ? 7.977 -21.173 32.939 1.00 11.26 15 HIS A C 1
ATOM 1655 O O . HIS B 1 16 ? 8.092 -22.024 33.832 1.00 14.11 15 HIS A O 1
ATOM 1670 N N . GLN B 1 17 ? 8.777 -20.119 32.846 1.00 11.02 16 GLN A N 1
ATOM 1671 C CA . GLN B 1 17 ? 9.782 -19.842 33.872 1.00 11.43 16 GLN A CA 1
ATOM 1672 C C . GLN B 1 17 ? 9.117 -19.523 35.207 1.00 11.18 16 GLN A C 1
ATOM 1673 O O . GLN B 1 17 ? 9.713 -19.698 36.275 1.00 12.57 16 GLN A O 1
ATOM 1687 N N . TYR B 1 18 ? 7.878 -19.050 35.146 1.00 9.65 17 TYR A N 1
ATOM 1688 C CA . TYR B 1 18 ? 7.200 -18.581 36.328 1.00 9.55 17 TYR A CA 1
ATOM 1689 C C . TYR B 1 18 ? 6.043 -19.484 36.697 1.00 9.21 17 TYR A C 1
ATOM 1690 O O . TYR B 1 18 ? 5.782 -19.657 37.883 1.00 9.91 17 TYR A O 1
ATOM 1708 N N . SER B 1 19 ? 5.385 -20.109 35.718 1.00 8.38 18 SER A N 1
ATOM 1709 C CA . SER B 1 19 ? 4.176 -20.878 36.045 1.00 9.00 18 SER A CA 1
ATOM 1710 C C . SER B 1 19 ? 4.480 -22.183 36.784 1.00 9.23 18 SER A C 1
ATOM 1711 O O . SER B 1 19 ? 3.641 -22.692 37.532 1.00 9.99 18 SER A O 1
ATOM 1719 N N . GLY B 1 20 ? 5.670 -22.721 36.582 1.00 11.79 19 GLY A N 1
ATOM 1720 C CA . GLY B 1 20 ? 6.024 -23.991 37.189 1.00 15.81 19 GLY A CA 1
ATOM 1721 C C . GLY B 1 20 ? 6.663 -23.912 38.568 1.00 16.02 19 GLY A C 1
ATOM 1722 O O . GLY B 1 20 ? 7.097 -24.930 39.095 1.00 18.29 19 GLY A O 1
ATOM 1726 N N . ARG B 1 21 ? 6.698 -22.734 39.185 1.00 12.45 20 ARG A N 1
ATOM 1727 C CA . ARG B 1 21 ? 7.394 -22.554 40.458 1.00 15.12 20 ARG A CA 1
ATOM 1728 C C . ARG B 1 21 ? 6.604 -23.101 41.646 1.00 15.19 20 ARG A C 1
ATOM 1729 O O . ARG B 1 21 ? 7.166 -23.708 42.576 1.00 16.74 20 ARG A O 1
ATOM 1750 N N . GLU B 1 22 ? 5.303 -22.864 41.627 1.00 14.99 21 GLU A N 1
ATOM 1751 C CA . GLU B 1 22 ? 4.435 -23.233 42.734 1.00 17.66 21 GLU A CA 1
ATOM 1752 C C . GLU B 1 22 ? 3.145 -23.801 42.187 1.00 12.44 21 GLU A C 1
ATOM 1753 O O . GLU B 1 22 ? 2.653 -23.361 41.137 1.00 13.37 21 GLU A O 1
ATOM 1765 N N . GLY B 1 23 ? 2.606 -24.790 42.897 1.00 17.11 22 GLY A N 1
ATOM 1766 C CA . GLY B 1 23 ? 1.290 -25.317 42.600 1.00 16.33 22 GLY A CA 1
ATOM 1767 C C . GLY B 1 23 ? 1.131 -25.825 41.186 1.00 10.40 22 GLY A C 1
ATOM 1768 O O . GLY B 1 23 ? 1.986 -26.515 40.661 1.00 15.31 22 GLY A O 1
ATOM 1772 N N . ASP B 1 24 ? -0.012 -25.462 40.605 1.00 15.46 23 ASP A N 1
ATOM 1773 C CA . ASP B 1 24 ? -0.375 -25.782 39.232 1.00 15.04 23 ASP A CA 1
ATOM 1774 C C . ASP B 1 24 ? 0.765 -25.344 38.326 1.00 11.66 23 ASP A C 1
ATOM 1775 O O . ASP B 1 24 ? 1.130 -24.154 38.283 1.00 11.98 23 ASP A O 1
ATOM 1784 N N . LYS B 1 25 ? 1.348 -26.283 37.607 1.00 14.28 24 LYS A N 1
ATOM 1785 C CA . LYS B 1 25 ? 2.522 -25.984 36.807 1.00 14.25 24 LYS A CA 1
ATOM 1786 C C . LYS B 1 25 ? 2.172 -25.213 35.545 1.00 12.37 24 LYS A C 1
ATOM 1787 O O . LYS B 1 25 ? 3.062 -24.744 34.839 1.00 13.94 24 LYS A O 1
ATOM 1806 N N . HIS B 1 26 ? 0.880 -25.096 35.249 1.00 12.68 25 HIS A N 1
ATOM 1807 C CA . HIS B 1 26 ? 0.460 -24.536 33.968 1.00 11.63 25 HIS A CA 1
ATOM 1808 C C . HIS B 1 26 ? -0.149 -23.148 34.109 1.00 12.13 25 HIS A C 1
ATOM 1809 O O . HIS B 1 26 ? -0.627 -22.566 33.117 1.00 12.11 25 HIS A O 1
ATOM 1824 N N . LYS B 1 27 ? -0.134 -22.613 35.327 1.00 11.42 26 LYS A N 1
ATOM 1825 C CA . LYS B 1 27 ? -0.741 -21.327 35.591 1.00 11.14 26 LYS A CA 1
ATOM 1826 C C . LYS B 1 27 ? 0.100 -20.536 36.570 1.00 9.78 26 LYS A C 1
ATOM 1827 O O . LYS B 1 27 ? 0.840 -21.115 37.372 1.00 9.79 26 LYS A O 1
ATOM 1846 N N . LEU B 1 28 ? -0.047 -19.210 36.510 1.00 9.22 27 LEU A N 1
ATOM 1847 C CA . LEU B 1 28 ? 0.591 -18.299 37.453 1.00 8.83 27 LEU A CA 1
ATOM 1848 C C . LEU B 1 28 ? -0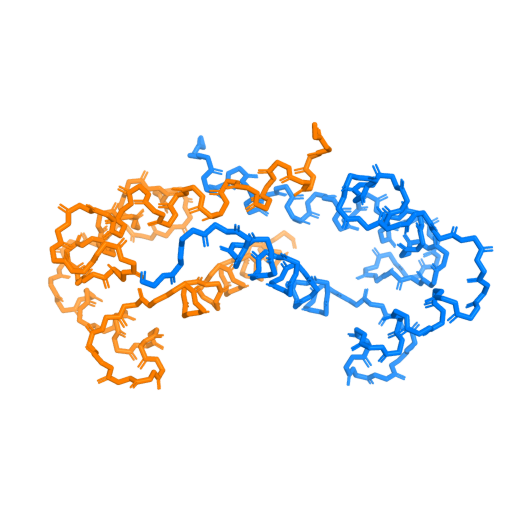.341 -17.998 38.599 1.00 9.60 27 LEU A C 1
ATOM 1849 O O . LEU B 1 28 ? -1.397 -17.419 38.401 1.00 10.18 27 LEU A O 1
ATOM 1865 N N . LYS B 1 29 ? 0.057 -18.367 39.810 1.00 9.76 28 LYS A N 1
ATOM 1866 C CA . LYS B 1 29 ? -0.615 -17.854 41.000 1.00 10.68 28 LYS A CA 1
ATOM 1867 C C . LYS B 1 29 ? -0.074 -16.459 41.317 1.00 10.34 28 LYS A C 1
ATOM 1868 O O . LYS B 1 29 ? 0.832 -15.951 40.648 1.00 9.37 28 LYS A O 1
ATOM 1887 N N . LYS B 1 30 ? -0.656 -15.798 42.300 1.00 10.44 29 LYS A N 1
ATOM 1888 C CA . LYS B 1 30 ? -0.274 -14.414 42.575 1.00 10.42 29 LYS A CA 1
ATOM 1889 C C . LYS B 1 30 ? 1.227 -14.227 42.809 1.00 9.72 29 LYS A C 1
ATOM 1890 O O . LYS B 1 30 ? 1.812 -13.262 42.292 1.00 9.74 29 LYS A O 1
ATOM 1909 N N . SER B 1 31 ? 1.852 -15.107 43.583 1.00 9.57 30 SER A N 1
ATOM 1910 C CA . SER B 1 31 ? 3.267 -14.945 43.869 1.00 10.25 30 SER A CA 1
ATOM 1911 C C . SER B 1 31 ? 4.099 -15.057 42.594 1.00 8.21 30 SER A C 1
ATOM 1912 O O . SER B 1 31 ? 5.077 -14.314 42.419 1.00 9.41 30 SER A O 1
ATOM 1920 N N . GLU B 1 32 ? 3.707 -15.965 41.699 1.00 8.10 31 GLU A N 1
ATOM 1921 C CA . GLU B 1 32 ? 4.432 -16.160 40.453 1.00 8.54 31 GLU A CA 1
ATOM 1922 C C . GLU B 1 32 ? 4.234 -14.972 39.515 1.00 7.77 31 GLU A C 1
ATOM 1923 O O . GLU B 1 32 ? 5.171 -14.545 38.823 1.00 8.31 31 GLU A O 1
ATOM 1935 N N . LEU B 1 33 ? 3.026 -14.435 39.472 1.00 7.75 32 LEU A N 1
ATOM 1936 C CA . LEU B 1 33 ? 2.749 -13.247 38.675 1.00 8.34 32 LEU A CA 1
ATOM 1937 C C . LEU B 1 33 ? 3.527 -12.022 39.180 1.00 7.33 32 LEU A C 1
ATOM 1938 O O . LEU B 1 33 ? 4.088 -11.271 38.373 1.00 7.52 32 LEU A O 1
ATOM 1954 N N . LYS B 1 34 ? 3.584 -11.839 40.496 1.00 7.21 33 LYS A N 1
ATOM 1955 C CA . LYS B 1 34 ? 4.368 -10.765 41.087 1.00 7.57 33 LYS A CA 1
ATOM 1956 C C . LYS B 1 34 ? 5.834 -10.909 40.691 1.00 6.83 33 LYS A C 1
ATOM 1957 O O . LYS B 1 34 ? 6.480 -9.933 40.295 1.00 6.94 33 LYS A O 1
ATOM 1976 N N . GLU B 1 35 ? 6.375 -12.111 40.825 1.00 6.44 34 GLU A N 1
ATOM 1977 C CA . GLU B 1 35 ? 7.766 -12.359 40.487 1.00 6.84 34 GLU A CA 1
ATOM 1978 C C . GLU B 1 35 ? 8.024 -12.106 38.996 1.00 6.65 34 GLU A C 1
ATOM 1979 O O . GLU B 1 35 ? 9.046 -11.522 38.617 1.00 6.37 34 GLU A O 1
ATOM 1991 N N . LEU B 1 36 ? 7.097 -12.518 38.142 1.00 5.72 35 LEU A N 1
ATOM 1992 C CA . LEU B 1 36 ? 7.252 -12.282 36.714 1.00 6.42 35 LEU A CA 1
ATOM 1993 C C . LEU B 1 36 ? 7.303 -10.770 36.433 1.00 5.79 35 LEU A C 1
ATOM 1994 O O . LEU B 1 36 ? 8.174 -10.275 35.701 1.00 6.56 35 LEU A O 1
ATOM 2010 N N . ILE B 1 37 ? 6.369 -10.025 36.981 1.00 6.26 36 ILE A N 1
ATOM 2011 C CA . ILE B 1 37 ? 6.343 -8.583 36.734 1.00 6.60 36 ILE A CA 1
ATOM 2012 C C . ILE B 1 37 ? 7.597 -7.892 37.280 1.00 6.06 36 ILE A C 1
ATOM 2013 O O . ILE B 1 37 ? 8.199 -7.040 36.599 1.00 6.44 36 ILE A O 1
ATOM 2029 N N . ASN B 1 38 ? 7.998 -8.275 38.484 1.00 5.54 37 ASN A N 1
ATOM 2030 C CA . ASN B 1 38 ? 9.112 -7.593 39.116 1.00 6.53 37 ASN A CA 1
ATOM 2031 C C . ASN B 1 38 ? 10.437 -7.887 38.439 1.00 6.61 37 ASN A C 1
ATOM 2032 O O . ASN B 1 38 ? 11.344 -7.038 38.469 1.00 8.12 37 ASN A O 1
ATOM 2043 N N . ASN B 1 39 ? 10.571 -9.058 37.829 1.00 6.72 38 ASN A N 1
ATOM 2044 C CA . ASN B 1 39 ? 11.833 -9.453 37.223 1.00 7.11 38 ASN A CA 1
ATOM 2045 C C . ASN B 1 39 ? 11.878 -9.309 35.715 1.00 8.11 38 ASN A C 1
ATOM 2046 O O . ASN B 1 39 ? 12.965 -9.132 35.158 1.00 10.26 38 ASN A O 1
ATOM 2057 N N . GLU B 1 40 ? 10.732 -9.409 35.054 1.00 6.52 39 GLU A N 1
ATOM 2058 C CA . GLU B 1 40 ? 10.690 -9.379 33.596 1.00 7.22 39 GLU A CA 1
ATOM 2059 C C . GLU B 1 40 ? 10.056 -8.134 33.018 1.00 7.06 39 GLU A C 1
ATOM 2060 O O . GLU B 1 40 ? 10.156 -7.928 31.800 1.00 7.46 39 GLU A O 1
ATOM 2072 N N . LEU B 1 41 ? 9.410 -7.318 33.843 1.00 6.74 40 LEU A N 1
ATOM 2073 C CA . LEU B 1 41 ? 8.818 -6.078 33.372 1.00 6.62 40 LEU A CA 1
ATOM 2074 C C . LEU B 1 41 ? 9.299 -4.898 34.228 1.00 7.07 40 LEU A C 1
ATOM 2075 O O . LEU B 1 41 ? 8.585 -3.912 34.409 1.00 9.36 40 LEU A O 1
ATOM 2091 N N . SER B 1 42 ? 10.538 -4.988 34.704 1.00 7.52 41 SER A N 1
ATOM 2092 C CA . SER B 1 42 ? 11.088 -4.004 35.616 1.00 8.66 41 SER A CA 1
ATOM 2093 C C . SER B 1 42 ? 11.271 -2.644 34.976 1.00 9.85 41 SER A C 1
ATOM 2094 O O . SER B 1 42 ? 11.383 -1.650 35.709 1.00 11.73 41 SER A O 1
ATOM 2102 N N . HIS B 1 43 ? 11.325 -2.569 33.650 1.00 8.89 42 HIS A N 1
ATOM 2103 C CA . HIS B 1 43 ? 11.453 -1.275 32.987 1.00 11.13 42 HIS A CA 1
ATOM 2104 C C . HIS B 1 43 ? 10.096 -0.740 32.541 1.00 11.77 42 HIS A C 1
ATOM 2105 O O . HIS B 1 43 ? 9.946 0.471 32.323 1.00 18.12 42 HIS A O 1
ATOM 2120 N N . PHE B 1 44 ? 9.106 -1.618 32.380 1.00 10.47 43 PHE A N 1
ATOM 2121 C CA . PHE B 1 44 ? 7.801 -1.217 31.868 1.00 11.37 43 PHE A CA 1
ATOM 2122 C C . PHE B 1 44 ? 6.709 -1.017 32.925 1.00 13.12 43 PHE A C 1
ATOM 2123 O O . PHE B 1 44 ? 5.726 -0.310 32.662 1.00 16.39 43 PHE A O 1
ATOM 2140 N N . LEU B 1 45 ? 6.839 -1.665 34.080 1.00 10.19 44 LEU A N 1
ATOM 2141 C CA . LEU B 1 45 ? 5.848 -1.564 35.144 1.00 10.23 44 LEU A CA 1
ATOM 2142 C C . LEU B 1 45 ? 6.541 -1.318 36.461 1.00 9.80 44 LEU A C 1
ATOM 2143 O O . LEU B 1 45 ? 7.629 -1.823 36.696 1.00 9.74 44 LEU A O 1
ATOM 2159 N N . GLU B 1 46 ? 5.884 -0.566 37.332 1.00 10.43 45 GLU A N 1
ATOM 2160 C CA . GLU B 1 46 ? 6.415 -0.293 38.656 1.00 11.07 45 GLU A CA 1
ATOM 2161 C C . GLU B 1 46 ? 6.520 -1.591 39.447 1.00 8.79 45 GLU A C 1
ATOM 2162 O O . GLU B 1 46 ? 5.639 -2.438 39.381 1.00 10.24 45 GLU A O 1
ATOM 2174 N N . GLU B 1 47 ? 7.607 -1.725 40.196 1.00 9.72 46 GLU A N 1
ATOM 2175 C CA . GLU B 1 47 ? 7.811 -2.866 41.067 1.00 8.49 46 GLU A CA 1
ATOM 2176 C C . GLU B 1 47 ? 6.607 -3.040 41.969 1.00 7.93 46 GLU A C 1
ATOM 2177 O O . GLU B 1 47 ? 6.104 -2.069 42.553 1.00 9.96 46 GLU A O 1
ATOM 2189 N N . ILE B 1 48 ? 6.158 -4.269 42.122 1.00 9.14 47 ILE A N 1
ATOM 2190 C CA . ILE B 1 48 ? 5.059 -4.562 43.016 1.00 8.94 47 ILE A CA 1
ATOM 2191 C C . ILE B 1 48 ? 5.564 -4.846 44.415 1.00 9.95 47 ILE A C 1
ATOM 2192 O O . ILE B 1 48 ? 6.415 -5.719 44.616 1.00 10.41 47 ILE A O 1
ATOM 2208 N N . LYS B 1 49 ? 5.026 -4.097 45.382 1.00 10.06 48 LYS A N 1
ATOM 2209 C CA . LYS B 1 49 ? 5.362 -4.262 46.784 1.00 12.87 48 LYS A CA 1
ATOM 2210 C C . LYS B 1 49 ? 4.128 -4.465 47.668 1.00 12.64 48 LYS A C 1
ATOM 2211 O O . LYS B 1 49 ? 4.260 -4.968 48.789 1.00 20.41 48 LYS A O 1
ATOM 2230 N N . GLU B 1 50 ? 2.949 -4.066 47.199 1.00 11.79 49 GLU A N 1
ATOM 2231 C CA . GLU B 1 50 ? 1.747 -4.102 48.034 1.00 13.45 49 GLU A CA 1
ATOM 2232 C C . GLU B 1 50 ? 0.768 -5.187 47.573 1.00 11.60 49 GLU A C 1
ATOM 2233 O O . GLU B 1 50 ? 0.565 -5.376 46.368 1.00 11.60 49 GLU A O 1
ATOM 2245 N N . GLN B 1 51 ? 0.173 -5.901 48.530 1.00 13.91 50 GLN A N 1
ATOM 2246 C CA . GLN B 1 51 ? -0.789 -6.963 48.238 1.00 15.06 50 GLN A CA 1
ATOM 2247 C C . GLN B 1 51 ? -1.907 -6.471 47.347 1.00 14.84 50 GLN A C 1
ATOM 2248 O O . GLN B 1 51 ? -2.359 -7.183 46.443 1.00 13.42 50 GLN A O 1
ATOM 2262 N N . GLU B 1 52 ? -2.372 -5.255 47.584 1.00 12.40 51 GLU A N 1
ATOM 2263 C CA . GLU B 1 52 ? -3.530 -4.794 46.860 1.00 13.77 51 GLU A CA 1
ATOM 2264 C C . GLU B 1 52 ? -3.167 -4.659 45.393 1.00 11.55 51 GLU A C 1
ATOM 2265 O O . GLU B 1 52 ? -4.013 -4.864 44.546 1.00 13.03 51 GLU A O 1
ATOM 2277 N N . VAL B 1 53 ? -1.903 -4.364 45.094 1.00 12.59 52 VAL A N 1
ATOM 2278 C CA . VAL B 1 53 ? -1.499 -4.178 43.705 1.00 11.09 52 VAL A CA 1
ATOM 2279 C C . VAL B 1 53 ? -1.465 -5.504 42.960 1.00 11.54 52 VAL A C 1
ATOM 2280 O O . VAL B 1 53 ? -2.005 -5.593 41.853 1.00 11.80 52 VAL A O 1
ATOM 2293 N N . VAL B 1 54 ? -0.855 -6.535 43.522 1.00 12.78 53 VAL A N 1
ATOM 2294 C CA . VAL B 1 54 ? -0.887 -7.813 42.825 1.00 14.16 53 VAL A CA 1
ATOM 2295 C C . VAL B 1 54 ? -2.316 -8.367 42.793 1.00 11.16 53 VAL A C 1
ATOM 2296 O O . VAL B 1 54 ? -2.709 -8.987 41.799 1.00 11.04 53 VAL A O 1
ATOM 2309 N N . ASP B 1 55 ? -3.118 -8.130 43.834 1.00 10.69 54 ASP A N 1
ATOM 2310 C CA . ASP B 1 55 ? -4.519 -8.561 43.781 1.00 10.02 54 ASP A CA 1
ATOM 2311 C C . ASP B 1 55 ? -5.240 -7.925 42.603 1.00 11.08 54 ASP A C 1
ATOM 2312 O O . ASP B 1 55 ? -5.975 -8.611 41.880 1.00 10.91 54 ASP A O 1
ATOM 2321 N N . LYS B 1 56 ? -5.031 -6.632 42.398 1.00 10.73 55 LYS A N 1
ATOM 2322 C CA . LYS B 1 56 ? -5.706 -5.926 41.315 1.00 12.23 55 LYS A CA 1
ATOM 2323 C C . LYS B 1 56 ? -5.226 -6.414 39.952 1.00 10.48 55 LYS A C 1
ATOM 2324 O O . LYS B 1 56 ? -6.028 -6.573 39.019 1.00 11.05 55 LYS A O 1
ATOM 2343 N N . VAL B 1 57 ? -3.924 -6.616 39.810 1.00 10.08 56 VAL A N 1
ATOM 2344 C CA . VAL B 1 57 ? -3.418 -7.119 38.533 1.00 9.46 56 VAL A CA 1
ATOM 2345 C C . VAL B 1 57 ? -4.037 -8.490 38.234 1.00 10.64 56 VAL A C 1
ATOM 2346 O O . VAL B 1 57 ? -4.520 -8.732 37.117 1.00 10.46 56 VAL A O 1
ATOM 2359 N N . MET B 1 58 ? -4.029 -9.392 39.208 1.00 9.46 57 MET A N 1
ATOM 2360 C CA . MET B 1 58 ? -4.620 -10.708 38.980 1.00 9.64 57 MET A CA 1
ATOM 2361 C C . MET B 1 58 ? -6.110 -10.598 38.648 1.00 8.91 57 MET A C 1
ATOM 2362 O O . MET B 1 58 ? -6.596 -11.287 37.747 1.00 9.81 57 MET A O 1
ATOM 2376 N N . GLU B 1 59 ? -6.835 -9.733 39.358 1.00 10.71 58 GLU A N 1
ATOM 2377 C CA . GLU B 1 59 ? -8.263 -9.542 39.105 1.00 11.75 58 GLU A CA 1
ATOM 2378 C C . GLU B 1 59 ? -8.502 -9.116 37.661 1.00 10.61 58 GLU A C 1
ATOM 2379 O O . GLU B 1 59 ? -9.420 -9.589 36.981 1.00 12.58 58 GLU A O 1
ATOM 2391 N N . THR B 1 60 ? -7.668 -8.212 37.184 1.00 10.11 59 THR A N 1
ATOM 2392 C CA . THR B 1 60 ? -7.773 -7.701 35.830 1.00 12.20 59 THR A CA 1
ATOM 2393 C C . THR B 1 60 ? -7.471 -8.771 34.781 1.00 11.31 59 THR A C 1
ATOM 2394 O O . THR B 1 60 ? -8.153 -8.847 33.759 1.00 13.66 59 THR A O 1
ATOM 2405 N N . LEU B 1 61 ? -6.471 -9.604 35.027 1.00 9.06 60 LEU A N 1
ATOM 2406 C CA . LEU B 1 61 ? -6.044 -10.601 34.056 1.00 9.28 60 LEU A CA 1
ATOM 2407 C C . LEU B 1 61 ? -6.828 -11.908 34.093 1.00 8.97 60 LEU A C 1
ATOM 2408 O O . LEU B 1 61 ? -6.860 -12.631 33.095 1.00 9.96 60 LEU A O 1
ATOM 2424 N N . ASP B 1 62 ? -7.434 -12.227 35.235 1.00 10.10 61 ASP A N 1
ATOM 2425 C CA . ASP B 1 62 ? -8.035 -13.542 35.449 1.00 9.90 61 ASP A CA 1
ATOM 2426 C C . ASP B 1 62 ? -9.445 -13.602 34.889 1.00 11.63 61 ASP A C 1
ATOM 2427 O O . ASP B 1 62 ? -10.431 -13.598 35.632 1.00 14.12 61 ASP A O 1
ATOM 2436 N N . SER B 1 63 ? -9.525 -13.670 33.570 1.00 12.83 62 SER A N 1
ATOM 2437 C CA . SER B 1 63 ? -10.798 -13.652 32.860 1.00 13.03 62 SER A CA 1
ATOM 2438 C C . SER B 1 63 ? -11.729 -14.814 33.227 1.00 13.89 62 SER A C 1
ATOM 2439 O O . SER B 1 63 ? -12.951 -14.654 33.167 1.00 20.09 62 SER A O 1
ATOM 2447 N N . ASP B 1 64 ? -11.180 -15.973 33.569 1.00 14.58 63 ASP A N 1
ATOM 2448 C CA . ASP B 1 64 ? -12.036 -17.130 33.867 1.00 14.14 63 ASP A CA 1
ATOM 2449 C C . ASP B 1 64 ? -12.311 -17.320 35.369 1.00 14.94 63 ASP A C 1
ATOM 2450 O O . ASP B 1 64 ? -13.009 -18.256 35.769 1.00 16.01 63 ASP A O 1
ATOM 2459 N N . GLY B 1 65 ? -11.776 -16.435 36.202 1.00 13.98 64 GLY A N 1
ATOM 2460 C CA . GLY B 1 65 ? -12.173 -16.374 37.599 1.00 16.47 64 GLY A CA 1
ATOM 2461 C C . GLY B 1 65 ? -11.616 -17.440 38.525 1.00 14.74 64 GLY A C 1
ATOM 2462 O O . GLY B 1 65 ? -12.047 -17.532 39.681 1.00 15.35 64 GLY A O 1
ATOM 2466 N N . ASP B 1 66 ? -10.677 -18.252 38.042 1.00 13.86 65 ASP A N 1
ATOM 2467 C CA . ASP B 1 66 ? -10.159 -19.368 38.843 1.00 14.11 65 ASP A CA 1
ATOM 2468 C C . ASP B 1 66 ? -9.033 -18.943 39.779 1.00 13.57 65 ASP A C 1
ATOM 2469 O O . ASP B 1 66 ? -8.495 -19.771 40.501 1.00 15.96 65 ASP A O 1
ATOM 2478 N N . GLY B 1 67 ? -8.699 -17.653 39.791 1.00 14.15 66 GLY A N 1
ATOM 2479 C CA . GLY B 1 67 ? -7.711 -17.130 40.722 1.00 15.00 66 GLY A CA 1
ATOM 2480 C C . GLY B 1 67 ? -6.264 -17.194 40.250 1.00 13.25 66 GLY A C 1
ATOM 2481 O O . GLY B 1 67 ? -5.352 -16.737 40.947 1.00 15.92 66 GLY A O 1
ATOM 2485 N N . GLU B 1 68 ? -6.037 -17.777 39.079 1.00 12.06 67 GLU A N 1
ATOM 2486 C CA . GLU B 1 68 ? -4.696 -17.835 38.523 1.00 11.25 67 GLU A CA 1
ATOM 2487 C C . GLU B 1 68 ? -4.696 -17.319 37.103 1.00 10.97 67 GLU A C 1
ATOM 2488 O O . GLU B 1 68 ? -5.752 -17.165 36.484 1.00 10.85 67 GLU A O 1
ATOM 2500 N N . CYS B 1 69 ? -3.505 -17.042 36.582 1.00 9.21 68 CYS A N 1
ATOM 2501 C CA . CYS B 1 69 ? -3.358 -16.566 35.220 1.00 9.13 68 CYS A CA 1
ATOM 2502 C C . CYS B 1 69 ? -2.830 -17.710 34.366 1.00 9.34 68 CYS A C 1
ATOM 2503 O O . CYS B 1 69 ? -1.701 -18.146 34.530 1.00 9.56 68 CYS A O 1
ATOM 2511 N N . ASP B 1 70 ? -3.671 -18.205 33.460 1.00 8.66 69 ASP A N 1
ATOM 2512 C CA . ASP B 1 70 ? -3.251 -19.263 32.548 1.00 8.64 69 ASP A CA 1
ATOM 2513 C C . ASP B 1 70 ? -2.601 -18.674 31.303 1.00 8.43 69 ASP A C 1
ATOM 2514 O O . ASP B 1 70 ? -2.404 -17.444 31.199 1.00 8.29 69 ASP A O 1
ATOM 2523 N N . PHE B 1 71 ? -2.208 -19.516 30.364 1.00 8.72 70 PHE A N 1
ATOM 2524 C CA . PHE B 1 71 ? -1.443 -18.988 29.252 1.00 9.68 70 PHE A CA 1
ATOM 2525 C C . PHE B 1 71 ? -2.245 -18.011 28.408 1.00 9.08 70 PHE A C 1
ATOM 2526 O O . PHE B 1 71 ? -1.720 -16.974 27.982 1.00 9.26 70 PHE A O 1
ATOM 2543 N N . GLN B 1 72 ? -3.503 -18.324 28.141 1.00 9.07 71 GLN A N 1
ATOM 2544 C CA . GLN B 1 72 ? -4.329 -17.426 27.350 1.00 10.27 71 GLN A CA 1
ATOM 2545 C C . GLN B 1 72 ? -4.432 -16.060 28.008 1.00 9.26 71 GLN A C 1
ATOM 2546 O O . GLN B 1 72 ? -4.376 -15.009 27.352 1.00 9.06 71 GLN A O 1
ATOM 2560 N N . GLU B 1 73 ? -4.603 -16.082 29.322 1.00 8.68 72 GLU A N 1
ATOM 2561 C CA . GLU B 1 73 ? -4.723 -14.840 30.068 1.00 8.78 72 GLU A CA 1
ATOM 2562 C C . GLU B 1 73 ? -3.407 -14.045 30.084 1.00 7.73 72 GLU A C 1
ATOM 2563 O O . GLU B 1 73 ? -3.393 -12.810 30.034 1.00 8.02 72 GLU A O 1
ATOM 2575 N N . PHE B 1 74 ? -2.303 -14.766 30.130 1.00 7.16 73 PHE A N 1
ATOM 2576 C CA . PHE B 1 74 ? -0.992 -14.149 30.031 1.00 7.16 73 PHE A CA 1
ATOM 2577 C C . PHE B 1 74 ? -0.794 -13.529 28.650 1.00 7.39 73 PHE A C 1
ATOM 2578 O O . PHE B 1 74 ? -0.271 -12.422 28.530 1.00 7.51 73 PHE A O 1
ATOM 2595 N N . MET B 1 75 ? -1.178 -14.239 27.604 1.00 7.30 74 MET A N 1
ATOM 2596 C CA . MET B 1 75 ? -1.068 -13.683 26.263 1.00 9.43 74 MET A CA 1
ATOM 2597 C C . MET B 1 75 ? -1.874 -12.396 26.146 1.00 8.12 74 MET A C 1
ATOM 2598 O O . MET B 1 75 ? -1.420 -11.428 25.523 1.00 8.79 74 MET A O 1
ATOM 2612 N N . ALA B 1 76 ? -3.057 -12.332 26.752 1.00 8.26 75 ALA A N 1
ATOM 2613 C CA . ALA B 1 76 ? -3.834 -11.100 26.743 1.00 9.09 75 ALA A CA 1
ATOM 2614 C C . ALA B 1 76 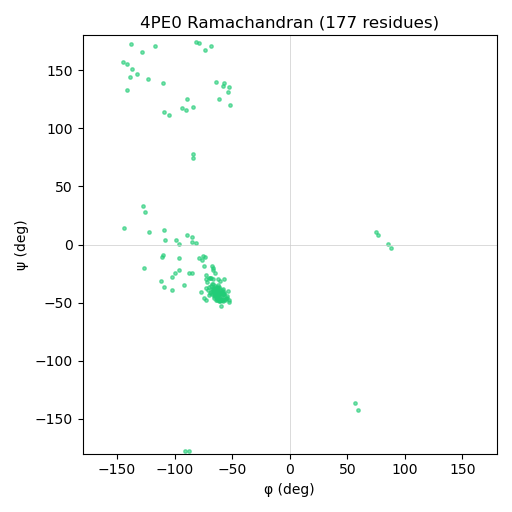? -3.104 -9.973 27.510 1.00 8.95 75 ALA A C 1
ATOM 2615 O O . ALA B 1 76 ? -3.149 -8.809 27.095 1.00 8.78 75 ALA A O 1
ATOM 2622 N N . PHE B 1 77 ? -2.432 -10.307 28.605 1.00 7.68 76 PHE A N 1
ATOM 2623 C CA . PHE B 1 77 ? -1.591 -9.347 29.327 1.00 8.28 76 PHE A CA 1
ATOM 2624 C C . PHE B 1 77 ? -0.484 -8.826 28.419 1.00 7.52 76 PHE A C 1
ATOM 2625 O O . PHE B 1 77 ? -0.257 -7.617 28.334 1.00 7.64 76 PHE A O 1
ATOM 2642 N N . VAL B 1 78 ? 0.210 -9.728 27.742 1.00 7.52 77 VAL A N 1
ATOM 2643 C CA . VAL B 1 78 ? 1.252 -9.320 26.802 1.00 7.87 77 VAL A CA 1
ATOM 2644 C C . VAL B 1 78 ? 0.695 -8.399 25.732 1.00 8.12 77 VAL A C 1
ATOM 2645 O O . VAL B 1 78 ? 1.325 -7.386 25.383 1.00 8.12 77 VAL A O 1
ATOM 2658 N N . ALA B 1 79 ? -0.475 -8.710 25.198 1.00 7.76 78 ALA A N 1
ATOM 2659 C CA . ALA B 1 79 ? -1.054 -7.842 24.186 1.00 9.50 78 ALA A CA 1
ATOM 2660 C C . ALA B 1 79 ? -1.359 -6.456 24.747 1.00 9.76 78 ALA A C 1
ATOM 2661 O O . ALA B 1 79 ? -1.174 -5.463 24.047 1.00 10.00 78 ALA A O 1
ATOM 2668 N N . MET B 1 80 ? -1.821 -6.382 25.993 1.00 9.52 79 MET A N 1
ATOM 2669 C CA . MET B 1 80 ? -2.095 -5.097 26.652 1.00 12.25 79 MET A CA 1
ATOM 2670 C C . MET B 1 80 ? -0.825 -4.260 26.762 1.00 9.85 79 MET A C 1
ATOM 2671 O O . MET B 1 80 ? -0.819 -3.057 26.448 1.00 10.15 79 MET A O 1
ATOM 2685 N N . ILE B 1 81 ? 0.245 -4.887 27.221 1.00 8.31 80 ILE A N 1
ATOM 2686 C CA . ILE B 1 81 ? 1.512 -4.218 27.386 1.00 7.69 80 ILE A CA 1
ATOM 2687 C C . ILE B 1 81 ? 2.039 -3.748 26.041 1.00 7.81 80 ILE A C 1
ATOM 2688 O O . ILE B 1 81 ? 2.447 -2.586 25.889 1.00 8.46 80 ILE A O 1
ATOM 2704 N N . THR B 1 82 ? 2.011 -4.631 25.053 1.00 6.85 81 THR A N 1
ATOM 2705 C CA . THR B 1 82 ? 2.574 -4.320 23.751 1.00 8.19 81 THR A CA 1
ATOM 2706 C C . THR B 1 82 ? 1.797 -3.167 23.108 1.00 7.17 81 THR A C 1
ATOM 2707 O O . THR B 1 82 ? 2.381 -2.238 22.513 1.00 8.29 81 THR A O 1
ATOM 2718 N N . THR B 1 83 ? 0.483 -3.200 23.227 1.00 8.89 82 THR A N 1
ATOM 2719 C CA . THR B 1 83 ? -0.346 -2.138 22.692 1.00 10.91 82 THR A CA 1
ATOM 2720 C C . THR B 1 83 ? -0.027 -0.822 23.382 1.00 11.17 82 THR A C 1
ATOM 2721 O O . THR B 1 83 ? 0.089 0.214 22.714 1.00 10.45 82 THR A O 1
ATOM 2732 N N . ALA B 1 84 ? 0.137 -0.846 24.703 1.00 11.36 83 ALA A N 1
ATOM 2733 C CA . ALA B 1 84 ? 0.412 0.380 25.430 1.00 13.15 83 ALA A CA 1
ATOM 2734 C C . ALA B 1 84 ? 1.764 0.943 25.005 1.00 11.33 83 ALA A C 1
ATOM 2735 O O . ALA B 1 84 ? 1.905 2.149 24.753 1.00 11.85 83 ALA A O 1
ATOM 2742 N N . CYS B 1 85 ? 2.760 0.067 24.907 1.00 9.56 84 CYS A N 1
ATOM 2743 C CA . CYS B 1 85 ? 4.068 0.474 24.428 1.00 8.79 84 CYS A CA 1
ATOM 2744 C C . CYS B 1 85 ? 3.979 1.115 23.059 1.00 9.07 84 CYS A C 1
ATOM 2745 O O . CYS B 1 85 ? 4.599 2.152 22.811 1.00 10.96 84 CYS A O 1
ATOM 2752 N N . HIS B 1 86 ? 3.257 0.494 22.148 1.00 7.49 85 HIS A N 1
ATOM 2753 C CA . HIS B 1 86 ? 3.279 1.001 20.789 1.00 9.32 85 HIS A CA 1
ATOM 2754 C C . HIS B 1 86 ? 2.623 2.385 20.704 1.00 8.79 85 HIS A C 1
ATOM 2755 O O . HIS B 1 86 ? 2.938 3.171 19.806 1.00 9.85 85 HIS A O 1
ATOM 2770 N N . GLU B 1 87 ? 1.776 2.722 21.669 1.00 9.18 86 GLU A N 1
ATOM 2771 C CA . GLU B 1 87 ? 1.095 4.020 21.664 1.00 10.59 86 GLU A CA 1
ATOM 2772 C C . GLU B 1 87 ? 1.989 5.150 22.141 1.00 11.68 86 GLU A C 1
ATOM 2773 O O . GLU B 1 87 ? 1.626 6.317 21.972 1.00 14.70 86 GLU A O 1
ATOM 2785 N N . PHE B 1 88 ? 3.150 4.829 22.714 1.00 10.50 87 PHE A N 1
ATOM 2786 C CA . PHE B 1 88 ? 4.088 5.872 23.121 1.00 12.45 87 PHE A CA 1
ATOM 2787 C C . PHE B 1 88 ? 4.829 6.447 21.919 1.00 10.19 87 PHE A C 1
ATOM 2788 O O . PHE B 1 88 ? 5.474 7.503 22.043 1.00 13.28 87 PHE A O 1
ATOM 2805 N N . PHE B 1 89 ? 4.740 5.767 20.775 1.00 11.59 88 PHE A N 1
ATOM 2806 C CA . PHE B 1 89 ? 5.389 6.192 19.542 1.00 12.28 88 PHE A CA 1
ATOM 2807 C C . PHE B 1 89 ? 4.331 6.477 18.486 1.00 11.94 88 PHE A C 1
ATOM 2808 O O . PHE B 1 89 ? 3.157 6.201 18.693 1.00 12.05 88 PHE A O 1
ATOM 2825 N N . GLU B 1 90 ? 4.717 7.049 17.351 1.00 13.00 89 GLU A N 1
ATOM 2826 C CA . GLU B 1 90 ? 3.746 7.254 16.290 1.00 12.27 89 GLU A CA 1
ATOM 2827 C C . GLU B 1 90 ? 3.083 5.923 16.004 1.00 10.01 89 GLU A C 1
ATOM 2828 O O . GLU B 1 90 ? 3.762 4.903 15.834 1.00 12.44 89 GLU A O 1
ATOM 2840 N N . HIS B 1 91 ? 1.760 5.927 15.949 1.00 11.94 90 HIS A N 1
ATOM 2841 C CA . HIS B 1 91 ? 1.037 4.676 15.822 1.00 12.08 90 HIS A CA 1
ATOM 2842 C C . HIS B 1 91 ? -0.201 4.818 14.954 1.00 12.91 90 HIS A C 1
ATOM 2843 O O . HIS B 1 91 ? -1.052 3.926 14.925 1.00 16.62 90 HIS A O 1
ATOM 2858 N N . GLU B 1 92 ? -0.282 5.921 14.220 1.00 12.42 91 GLU A N 1
ATOM 2859 C CA . GLU B 1 92 ? -1.380 6.159 13.295 1.00 17.07 91 GLU A CA 1
ATOM 2860 C C . GLU B 1 92 ? -0.947 7.195 12.265 1.00 17.75 91 GLU A C 1
ATOM 2861 O O . GLU B 1 92 ? 0.069 7.872 12.434 1.00 15.38 91 GLU A O 1
#

InterPro domains:
  IPR001751 S100/Calcium binding protein 7/8-like, conserved site [PS00303] (57-78)
  IPR002048 EF-hand domain [PF00036] (54-80)
  IPR002048 EF-hand domain [PS50222] (49-84)
  IPR002048 EF-hand domain [SM00054] (53-81)
  IPR011992 EF-hand domain pair [SSF47473] (1-89)
  IPR013787 S100/CaBP-9k-type, calcium binding, subdomain [PF01023] (4-47)
  IPR013787 S100/CaBP-9k-type, calcium binding, subdomain [SM01394] (4-46)
  IPR018247 EF-Hand 1, calcium-binding site [PS00018] (62-74)
  IPR028481 Protein S100-B [cd05027] (2-89)

CATH classification: 1.10.238.10

Nearest PDB structures (foldseek):
  2h61-assembly1_A  TM=1.002E+00  e=5.844E-15  Homo sapiens
  3rlz-assembly2_B-3  TM=1.002E+00  e=1.046E-14  Bos taurus
  4pe0-assembly1_A  TM=1.003E+00  e=1.645E-14  Bos taurus
  5dkn-assembly1_A  TM=1.004E+00  e=1.872E-14  Bos taurus
  4cfq-assembly2_B  TM=9.596E-01  e=1.307E-08  Homo sapiens

Sequence (181 aa):
MSELEKAVVALIDVFHQYSGREGDKHKLKKSELKELINNELSHFLEEIKEQEVVDKVMETLDSDGDGECDFQEFMAFVAMITTACHEFFMSELEKAVVALIDVFHQYSGREGDKHKLKKSELKELINNELSHFLEEIKEQEVVDKVMETLDSDGDGECDFQEFMAFVAMITTACHEFFEHE

Foldseek 3Di:
DPPVVVVVVVLVVLQQVQLCPDDHSQWHALVSVLCSCQPPVVVQDPRDPDVVVSQVVQVVQVPPPPRTHGSVSSVVVVVVSVVVVVVVD/DDPVVVVVVVLVVLQQVQQCPDDRSQWHALVSVLVSCVPVVVPPDPRDDDPVVSVVVQVVQVPPPPRTHGSVSSVVVVVVSVVVVCVVDDDD

Secondary structure (DSSP, 8-state):
--HHHHHHHHHHHHHHHHHTSSSSTTSB-HHHHHHHHHHHSTTTSPPP--HHHHHHHHHHH-TT-SSSB-HHHHHHHHHHHHHHHHTTS---/--HHHHHHHHHHHHHHHHHTSSSSTTSB-HHHHHHHHHHHSTTTSPPP--HHHHHHHHHHH-TT-SSSB-HHHHHHHHHHHHHHHHHH-